Protein AF-A0A835HMS1-F1 (afdb_monomer_lite)

Foldseek 3Di:
DDKAWPDWDQDPVRPTGATWTWADFPQAPDIDIFQAAEAEDQLQDHPPADPVRQVVDDPPRSQHYEYELVSPPVDDDLVVLVVCPASCSVRVPSNHFYEYEYDPDDQVSRVSSCVSRVGSAYEDDLVDDDPPPPQDHYEYFQEDPPDPVSSVVSLVVSVVDSHDGDRDYGPCVCVSGYPYCVVVVVCVVVVHDDDDDPDPPPPPPPDDDDDDDDDDDDD

Radius of gyration: 20.86 Å; chains: 1; bounding box: 49×38×66 Å

Organism: NCBI:txid261450

Sequence (219 aa):
MKFTVKALSNSSNGNGRARVGLLQLGNCPTPIETPSLLLSTRKALPVFIAHDLLPSLPSPDSHLLQVSPLHFLESPTPNAISSIGGLHKMVGLHKHCFVAEYMEIRPAEYMEMISSLKPNLWASLADEVPAWVGGKLALGAIVGGSSVEERIRCAQEVARRHVSVNRSSSSFIIWHCFRNDWYIYHLTLGGFALVFPLNRDERHISNSQLSDTGVTVQR

Structure (mmCIF, N/CA/C/O backbone):
data_AF-A0A835HMS1-F1
#
_entry.id   AF-A0A835HMS1-F1
#
loop_
_atom_site.group_PDB
_atom_site.id
_atom_site.type_symbol
_atom_site.label_atom_id
_atom_site.label_alt_id
_atom_site.label_comp_id
_atom_site.label_asym_id
_atom_site.label_entity_id
_atom_site.label_seq_id
_atom_site.pdbx_PDB_ins_code
_atom_site.Cartn_x
_atom_site.Cartn_y
_atom_site.Cartn_z
_atom_site.occupancy
_atom_site.B_iso_or_equiv
_atom_site.auth_seq_id
_atom_site.auth_comp_id
_atom_site.auth_asym_id
_atom_site.auth_atom_id
_atom_site.pdbx_PDB_model_num
ATOM 1 N N . MET A 1 1 ? 10.225 -3.638 11.814 1.00 74.25 1 MET A N 1
ATOM 2 C CA . MET A 1 1 ? 10.506 -4.038 10.424 1.00 74.25 1 MET A CA 1
ATOM 3 C C . MET A 1 1 ? 11.970 -4.444 10.313 1.00 74.25 1 MET A C 1
ATOM 5 O O . MET A 1 1 ? 12.798 -3.790 10.937 1.00 74.25 1 MET A O 1
ATOM 9 N N . LYS A 1 2 ? 12.293 -5.514 9.579 1.00 81.12 2 LYS A N 1
ATOM 10 C CA . LYS A 1 2 ? 13.676 -5.933 9.287 1.00 81.12 2 LYS A CA 1
ATOM 11 C C . LYS A 1 2 ? 13.797 -6.223 7.794 1.00 81.12 2 LYS A C 1
ATOM 13 O O . LYS A 1 2 ? 13.035 -7.028 7.276 1.00 81.12 2 LYS A O 1
ATOM 18 N N . PHE A 1 3 ? 14.734 -5.565 7.120 1.00 82.88 3 PHE A N 1
ATOM 19 C CA . PHE A 1 3 ? 15.021 -5.800 5.706 1.00 82.88 3 PHE A CA 1
ATOM 20 C C . PHE A 1 3 ? 16.382 -6.480 5.561 1.00 82.88 3 PHE A C 1
ATOM 22 O O . PHE A 1 3 ? 17.362 -6.044 6.167 1.00 82.88 3 PHE A O 1
ATOM 29 N N . THR A 1 4 ? 16.446 -7.552 4.777 1.00 84.69 4 THR A N 1
ATOM 30 C CA . THR A 1 4 ? 17.672 -8.310 4.511 1.00 84.69 4 THR A CA 1
ATOM 31 C C . THR A 1 4 ? 17.903 -8.381 3.010 1.00 84.69 4 THR A C 1
ATOM 33 O O . THR A 1 4 ? 17.074 -8.913 2.278 1.00 84.69 4 THR A O 1
ATOM 36 N N . VAL A 1 5 ? 19.034 -7.849 2.550 1.00 85.19 5 VAL A N 1
ATOM 37 C CA . VAL A 1 5 ? 19.440 -7.924 1.142 1.00 85.19 5 VAL A CA 1
ATOM 38 C C . VAL A 1 5 ? 19.966 -9.332 0.861 1.00 85.19 5 VAL A C 1
ATOM 40 O O . VAL A 1 5 ? 20.863 -9.798 1.557 1.00 85.19 5 VAL A O 1
ATOM 43 N N . LYS A 1 6 ? 19.395 -9.998 -0.147 1.00 86.56 6 LYS A N 1
ATOM 44 C CA . LYS A 1 6 ? 19.821 -11.317 -0.639 1.00 86.56 6 LYS A CA 1
ATOM 45 C C . LYS A 1 6 ? 20.904 -11.185 -1.707 1.00 86.56 6 LYS A C 1
ATOM 47 O O . LYS A 1 6 ? 21.888 -11.911 -1.670 1.00 86.56 6 LYS A O 1
ATOM 52 N N . ALA A 1 7 ? 20.722 -10.262 -2.650 1.00 83.56 7 ALA A N 1
ATOM 53 C CA . ALA A 1 7 ? 21.688 -10.014 -3.712 1.00 83.56 7 ALA A CA 1
ATOM 54 C C . ALA A 1 7 ? 21.612 -8.572 -4.229 1.00 83.56 7 ALA A C 1
ATOM 56 O O . ALA A 1 7 ? 20.601 -7.875 -4.079 1.00 83.56 7 ALA A O 1
ATOM 57 N N . LEU A 1 8 ? 22.706 -8.147 -4.855 1.00 82.25 8 LEU A N 1
ATOM 58 C CA . LEU A 1 8 ? 22.869 -6.866 -5.530 1.00 82.25 8 LEU A CA 1
ATOM 59 C C . LEU A 1 8 ? 23.304 -7.149 -6.970 1.00 82.25 8 LEU A C 1
ATOM 61 O O . LEU A 1 8 ? 24.177 -7.984 -7.197 1.00 82.25 8 LEU A O 1
ATOM 65 N N . SER A 1 9 ? 22.707 -6.465 -7.943 1.00 79.38 9 SER A N 1
ATOM 66 C CA . SER A 1 9 ? 23.175 -6.553 -9.325 1.00 79.38 9 SER A CA 1
ATOM 67 C C . SER A 1 9 ? 24.569 -5.941 -9.441 1.00 79.38 9 SER A C 1
ATOM 69 O O . SER A 1 9 ? 24.740 -4.782 -9.059 1.00 79.38 9 SER A O 1
ATOM 71 N N . ASN A 1 10 ? 25.502 -6.650 -10.069 1.00 71.12 10 ASN A N 1
ATOM 72 C CA . ASN A 1 10 ? 26.753 -6.077 -10.550 1.00 71.12 10 ASN A CA 1
ATOM 73 C C . ASN A 1 10 ? 26.621 -5.881 -12.066 1.00 71.12 10 ASN A C 1
ATOM 75 O O . ASN A 1 10 ? 26.372 -6.833 -12.799 1.00 71.12 10 ASN A O 1
ATOM 79 N N . SER A 1 11 ? 26.724 -4.640 -12.540 1.00 65.75 11 SER A N 1
ATOM 80 C CA . SER A 1 11 ? 26.842 -4.359 -13.978 1.00 65.75 11 SER A CA 1
ATOM 81 C C . SER A 1 11 ? 28.294 -4.589 -14.407 1.00 65.75 11 SER A C 1
ATOM 83 O O . SER A 1 11 ? 29.195 -4.366 -13.598 1.00 65.75 11 SER A O 1
ATOM 85 N N . SER A 1 12 ? 28.538 -4.967 -15.668 1.00 62.69 12 SER A N 1
ATOM 86 C CA . SER A 1 12 ? 29.887 -5.089 -16.255 1.00 62.69 12 SER A CA 1
ATOM 87 C C . SER A 1 12 ? 30.742 -3.826 -16.084 1.00 62.69 12 SER A C 1
ATOM 89 O O . SER A 1 12 ? 31.964 -3.912 -16.069 1.00 62.69 12 SER A O 1
ATOM 91 N N . ASN A 1 13 ? 30.101 -2.667 -15.887 1.00 63.56 13 ASN A N 1
ATOM 92 C CA . ASN A 1 13 ? 30.751 -1.377 -15.643 1.00 63.56 13 ASN A CA 1
ATOM 93 C C . ASN A 1 13 ? 30.707 -0.952 -14.157 1.00 63.56 13 ASN A C 1
ATOM 95 O O . ASN A 1 13 ? 30.845 0.228 -13.850 1.00 63.56 13 ASN A O 1
ATOM 99 N N . GLY A 1 14 ? 30.416 -1.865 -13.224 1.00 58.81 14 GLY A N 1
ATOM 100 C CA . GLY A 1 14 ? 30.339 -1.591 -11.779 1.00 58.81 14 GLY A CA 1
ATOM 101 C C . GLY A 1 14 ? 29.099 -0.812 -11.306 1.00 58.81 14 GLY A C 1
ATOM 102 O O . GLY A 1 14 ? 28.908 -0.633 -10.109 1.00 58.81 14 GLY A O 1
ATOM 103 N N . ASN A 1 15 ? 28.209 -0.391 -12.211 1.00 63.22 15 ASN A N 1
ATOM 104 C CA . ASN A 1 15 ? 27.076 0.503 -11.913 1.00 63.22 15 ASN A CA 1
ATOM 105 C C . ASN A 1 15 ? 25.732 -0.196 -11.619 1.00 63.22 15 ASN A C 1
ATOM 107 O O . ASN A 1 15 ? 24.668 0.419 -11.726 1.00 63.22 15 ASN A O 1
ATOM 111 N N . GLY A 1 16 ? 25.740 -1.475 -11.248 1.00 67.88 16 GLY A N 1
ATOM 112 C CA . GLY A 1 16 ? 24.506 -2.174 -10.887 1.00 67.88 16 GLY A CA 1
ATOM 113 C C . GLY A 1 16 ? 23.961 -1.678 -9.540 1.00 67.88 16 GLY A C 1
ATOM 114 O O . GLY A 1 16 ? 24.699 -1.570 -8.566 1.00 67.88 16 GLY A O 1
ATOM 115 N N . ARG A 1 17 ? 22.667 -1.335 -9.479 1.00 77.50 17 ARG A N 1
ATOM 116 C CA . ARG A 1 17 ? 22.009 -0.791 -8.268 1.00 77.50 17 ARG A CA 1
ATOM 117 C C . ARG A 1 17 ? 20.744 -1.548 -7.853 1.00 77.50 17 ARG A C 1
ATOM 119 O O . ARG A 1 17 ? 20.116 -1.182 -6.857 1.00 77.50 17 ARG A O 1
ATOM 126 N N . ALA A 1 18 ? 20.347 -2.578 -8.602 1.00 80.25 18 ALA A N 1
ATOM 127 C CA . ALA A 1 18 ? 19.175 -3.378 -8.273 1.00 80.25 18 ALA A CA 1
ATOM 128 C C . ALA A 1 18 ? 19.466 -4.240 -7.042 1.00 80.25 18 ALA A C 1
ATOM 130 O O . ALA A 1 18 ? 20.520 -4.866 -6.943 1.00 80.25 18 ALA A O 1
ATOM 131 N N . ARG A 1 19 ? 18.525 -4.250 -6.097 1.00 82.12 19 ARG A N 1
ATOM 132 C CA . ARG A 1 19 ? 18.610 -4.992 -4.839 1.00 82.12 19 ARG A CA 1
ATOM 133 C C . ARG A 1 19 ? 17.440 -5.956 -4.779 1.00 82.12 19 ARG A C 1
ATOM 135 O O . ARG A 1 19 ? 16.308 -5.537 -5.007 1.00 82.12 19 ARG A O 1
ATOM 142 N N . VAL A 1 20 ? 17.722 -7.204 -4.433 1.00 85.50 20 VAL A N 1
ATOM 143 C CA . VAL A 1 20 ? 16.700 -8.192 -4.079 1.00 85.50 20 VAL A CA 1
ATOM 144 C C . VAL A 1 20 ? 16.876 -8.590 -2.627 1.00 85.50 20 VAL A C 1
ATOM 146 O O . VAL A 1 20 ? 17.986 -8.560 -2.089 1.00 85.50 20 VAL A O 1
ATOM 149 N N . GLY A 1 21 ? 15.785 -8.928 -1.957 1.00 86.44 21 GLY A N 1
ATOM 150 C CA . GLY A 1 21 ? 15.804 -9.065 -0.510 1.00 86.44 21 GLY A CA 1
ATOM 151 C C . GLY A 1 21 ? 14.505 -9.580 0.074 1.00 86.44 21 GLY A C 1
ATOM 152 O O . GLY A 1 21 ? 13.568 -9.912 -0.646 1.00 86.44 21 GLY A O 1
ATOM 153 N N . LEU A 1 22 ? 14.495 -9.663 1.400 1.00 87.44 22 LEU A N 1
ATOM 154 C CA . LEU A 1 22 ? 13.352 -10.061 2.205 1.00 87.44 22 LEU A CA 1
ATOM 155 C C . LEU A 1 22 ? 13.013 -8.968 3.202 1.00 87.44 22 LEU A C 1
ATOM 157 O O . LEU A 1 22 ? 13.876 -8.492 3.944 1.00 87.44 22 LEU A O 1
ATOM 161 N N . LEU A 1 23 ? 11.734 -8.629 3.260 1.00 83.88 23 LEU A N 1
ATOM 162 C CA . LEU A 1 23 ? 11.170 -7.726 4.234 1.00 83.88 23 LEU A CA 1
ATOM 163 C C . LEU A 1 23 ? 10.334 -8.496 5.259 1.00 83.88 23 LEU A C 1
ATOM 165 O O . LEU A 1 23 ? 9.310 -9.089 4.936 1.00 83.88 23 LEU A O 1
ATOM 169 N N . GLN A 1 24 ? 10.752 -8.448 6.520 1.00 83.88 24 GLN A N 1
ATOM 170 C CA . GLN A 1 24 ? 10.032 -9.016 7.655 1.00 83.88 24 GLN A CA 1
ATOM 171 C C . GLN A 1 24 ? 9.281 -7.914 8.414 1.00 83.88 24 GLN A C 1
ATOM 173 O O . GLN A 1 24 ? 9.876 -6.959 8.938 1.00 83.88 24 GLN A O 1
ATOM 178 N N . LEU A 1 25 ? 7.962 -8.069 8.505 1.00 79.38 25 LEU A N 1
ATOM 179 C CA . LEU A 1 25 ? 7.061 -7.206 9.265 1.00 79.38 25 LEU A CA 1
ATOM 180 C C . LEU A 1 25 ? 6.479 -8.023 10.417 1.00 79.38 25 LEU A C 1
ATOM 182 O O . LEU A 1 25 ? 5.986 -9.119 10.193 1.00 79.38 25 LEU A O 1
ATOM 186 N N . GLY A 1 26 ? 6.520 -7.493 11.643 1.00 67.62 26 GLY A N 1
ATOM 187 C CA . GLY A 1 26 ? 6.087 -8.238 12.836 1.00 67.62 26 GLY A CA 1
ATOM 188 C C . GLY A 1 26 ? 4.610 -8.647 12.830 1.00 67.62 26 GLY A C 1
ATOM 189 O O . GLY A 1 26 ? 4.239 -9.577 13.531 1.00 67.62 26 GLY A O 1
ATOM 190 N N . ASN A 1 27 ? 3.792 -7.984 12.007 1.00 73.75 27 ASN A N 1
ATOM 191 C CA . ASN A 1 27 ? 2.352 -8.215 11.904 1.00 73.75 27 ASN A CA 1
ATOM 192 C C . ASN A 1 27 ? 1.967 -8.919 10.588 1.00 73.75 27 ASN A C 1
ATOM 194 O O . ASN A 1 27 ? 0.789 -8.954 10.255 1.00 73.75 27 ASN A O 1
ATOM 198 N N . CYS A 1 28 ? 2.936 -9.409 9.807 1.00 75.38 28 CYS A N 1
ATOM 199 C CA . CYS A 1 28 ? 2.685 -10.188 8.594 1.00 75.38 28 CYS A CA 1
ATOM 200 C C . CYS A 1 28 ? 3.116 -11.643 8.817 1.00 75.38 28 CYS A C 1
ATOM 202 O O . CYS A 1 28 ? 4.203 -11.869 9.350 1.00 75.38 28 CYS A O 1
ATOM 204 N N . PRO A 1 29 ? 2.307 -12.634 8.401 1.00 72.94 29 PRO A N 1
ATOM 205 C CA . PRO A 1 29 ? 2.605 -14.044 8.649 1.00 72.94 29 PRO A CA 1
ATOM 206 C C . PRO A 1 29 ? 3.780 -14.564 7.813 1.00 72.94 29 PRO A C 1
ATOM 208 O O . PRO A 1 29 ? 4.456 -15.503 8.227 1.00 72.94 29 PRO A O 1
ATOM 211 N N . THR A 1 30 ? 4.044 -13.958 6.654 1.00 82.12 30 THR A N 1
ATOM 212 C CA . THR A 1 30 ? 5.116 -14.361 5.738 1.00 82.12 30 THR A CA 1
ATOM 213 C C . THR A 1 30 ? 6.059 -13.194 5.439 1.00 82.12 30 THR A C 1
ATOM 215 O O . THR A 1 30 ? 5.591 -12.064 5.270 1.00 82.12 30 THR A O 1
ATOM 218 N N . PRO A 1 31 ? 7.381 -13.434 5.339 1.00 85.56 31 PRO A N 1
ATOM 219 C CA . PRO A 1 31 ? 8.311 -12.457 4.784 1.00 85.56 31 PRO A CA 1
ATOM 220 C C . PRO A 1 31 ? 7.927 -12.089 3.348 1.00 85.56 31 PRO A C 1
ATOM 222 O O . PRO A 1 31 ? 7.471 -12.942 2.591 1.00 85.56 31 PRO A O 1
ATOM 225 N N . ILE A 1 32 ? 8.147 -10.834 2.974 1.00 85.94 32 ILE A N 1
ATOM 226 C CA . ILE A 1 32 ? 7.848 -10.323 1.636 1.00 85.94 32 ILE A CA 1
ATOM 227 C C . ILE A 1 32 ? 9.135 -10.291 0.812 1.00 85.94 32 ILE A C 1
ATOM 229 O O . ILE A 1 32 ? 10.134 -9.723 1.259 1.00 85.94 32 ILE A O 1
ATOM 233 N N . GLU A 1 33 ? 9.120 -10.861 -0.389 1.00 87.62 33 GLU A N 1
ATOM 234 C CA . GLU A 1 33 ? 10.243 -10.754 -1.323 1.00 87.62 33 GLU A CA 1
ATOM 235 C C . GLU A 1 33 ? 10.247 -9.386 -2.020 1.00 87.62 33 GLU A C 1
ATOM 237 O O . GLU A 1 33 ? 9.198 -8.809 -2.295 1.00 87.62 33 GLU A O 1
ATOM 242 N N . THR A 1 34 ? 11.429 -8.827 -2.281 1.00 86.06 34 THR A N 1
ATOM 243 C CA . THR A 1 34 ? 11.575 -7.576 -3.042 1.00 86.06 34 THR A CA 1
ATOM 244 C C . THR A 1 34 ? 12.415 -7.813 -4.301 1.00 86.06 34 THR A C 1
ATOM 246 O O . THR A 1 34 ? 13.470 -8.447 -4.170 1.00 86.06 34 THR A O 1
ATOM 249 N N . PRO A 1 35 ? 12.044 -7.243 -5.465 1.00 84.25 35 PRO A N 1
ATOM 250 C CA . PRO A 1 35 ? 10.856 -6.411 -5.676 1.00 84.25 35 PRO A C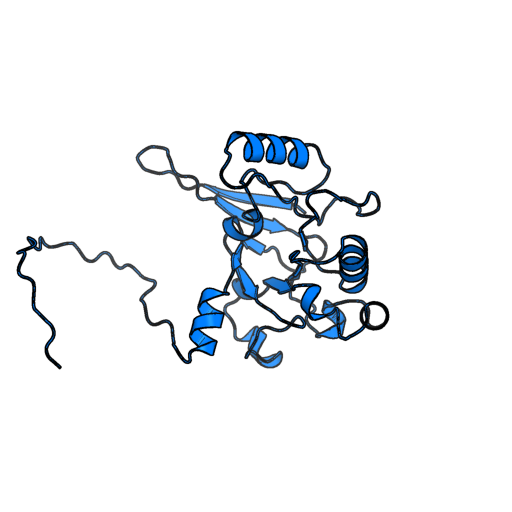A 1
ATOM 251 C C . PRO A 1 35 ? 9.563 -7.245 -5.659 1.00 84.25 35 PRO A C 1
ATOM 253 O O . PRO A 1 35 ? 9.547 -8.333 -6.216 1.00 84.25 35 PRO A O 1
ATOM 256 N N . SER A 1 36 ? 8.493 -6.729 -5.056 1.00 83.38 36 SER A N 1
ATOM 257 C CA . SER A 1 36 ? 7.150 -7.336 -5.094 1.00 83.38 36 SER A CA 1
ATOM 258 C C . SER A 1 36 ? 6.148 -6.418 -5.783 1.00 83.38 36 SER A C 1
ATOM 260 O O . SER A 1 36 ? 6.408 -5.234 -6.006 1.00 83.38 36 SER A O 1
ATOM 262 N N . LEU A 1 37 ? 5.000 -6.968 -6.164 1.00 85.38 37 LEU A N 1
ATOM 263 C CA . LEU A 1 37 ? 3.871 -6.189 -6.649 1.00 85.38 37 LEU A CA 1
ATOM 264 C C . LEU A 1 37 ? 3.029 -5.729 -5.452 1.00 85.38 37 LEU A C 1
ATOM 266 O O . LEU A 1 37 ? 2.830 -6.473 -4.497 1.00 85.38 37 LEU A O 1
ATOM 270 N N . LEU A 1 38 ? 2.548 -4.493 -5.499 1.00 86.19 38 LEU A N 1
ATOM 271 C CA . LEU A 1 38 ? 1.585 -3.949 -4.557 1.00 86.19 38 LEU A CA 1
ATOM 272 C C . LEU A 1 38 ? 0.269 -3.744 -5.305 1.00 86.19 38 LEU A C 1
ATOM 274 O O . LEU A 1 38 ? 0.191 -2.896 -6.196 1.00 86.19 38 LEU A O 1
ATOM 278 N N . LEU A 1 39 ? -0.736 -4.541 -4.947 1.00 88.50 39 LEU A N 1
ATOM 279 C CA . LEU A 1 39 ? -2.035 -4.537 -5.610 1.00 88.50 39 LEU A CA 1
ATOM 280 C C . LEU A 1 39 ? -2.883 -3.367 -5.116 1.00 88.50 39 LEU A C 1
ATOM 282 O O . LEU A 1 39 ? -3.125 -3.229 -3.914 1.00 88.50 39 LEU A O 1
ATOM 286 N N . SER A 1 40 ? -3.360 -2.539 -6.036 1.00 87.50 40 SER A N 1
ATOM 287 C CA . SER A 1 40 ? -4.216 -1.398 -5.743 1.00 87.50 40 SER A CA 1
ATOM 288 C C . SER A 1 40 ? -5.577 -1.877 -5.276 1.00 87.50 40 SER A C 1
ATOM 290 O O . SER A 1 40 ? -6.263 -2.649 -5.950 1.00 87.50 40 SER A O 1
ATOM 292 N N . THR A 1 41 ? -6.016 -1.366 -4.131 1.00 89.62 41 THR A N 1
ATOM 293 C CA . THR A 1 41 ? -7.361 -1.629 -3.625 1.00 89.62 41 THR A CA 1
ATOM 294 C C . THR A 1 41 ? -8.147 -0.341 -3.457 1.00 89.62 41 THR A C 1
ATOM 296 O O . THR A 1 41 ? -7.589 0.752 -3.327 1.00 89.62 41 THR A O 1
ATOM 299 N N . ARG A 1 42 ? -9.476 -0.473 -3.414 1.00 85.38 42 ARG A N 1
ATOM 300 C CA . ARG A 1 42 ? -10.336 0.604 -2.917 1.00 85.38 42 ARG A CA 1
ATOM 301 C C . ARG A 1 42 ? -10.618 0.424 -1.436 1.00 85.38 42 ARG A C 1
ATOM 303 O O . ARG A 1 42 ? -9.843 0.863 -0.591 1.00 85.38 42 ARG A O 1
ATOM 310 N N . LYS A 1 43 ? -11.696 -0.288 -1.116 1.00 89.06 43 LYS A N 1
ATOM 311 C CA . LYS A 1 43 ? -12.079 -0.622 0.258 1.00 89.06 43 LYS A CA 1
ATOM 312 C C . LYS A 1 43 ? -11.392 -1.912 0.718 1.00 89.06 43 LYS A C 1
ATOM 314 O O . LYS A 1 43 ? -12.057 -2.855 1.125 1.00 89.06 43 LYS A O 1
ATOM 319 N N . ALA A 1 44 ? -10.060 -1.943 0.609 1.00 89.25 44 ALA A N 1
ATOM 320 C CA . ALA A 1 44 ? -9.189 -3.058 1.003 1.00 89.25 44 ALA A CA 1
ATOM 321 C C . ALA A 1 44 ? -9.348 -4.377 0.216 1.00 89.25 44 ALA A C 1
ATOM 323 O O . ALA A 1 44 ? -8.748 -5.385 0.582 1.00 89.25 44 ALA A O 1
ATOM 324 N N . LEU A 1 45 ? -10.087 -4.360 -0.896 1.00 90.25 45 LEU A N 1
ATOM 325 C CA . LEU A 1 45 ? -10.131 -5.440 -1.883 1.00 90.25 45 LEU A CA 1
ATOM 326 C C . LEU A 1 45 ? -9.693 -4.917 -3.261 1.00 90.25 45 LEU A C 1
ATOM 328 O O . LEU A 1 45 ? -10.064 -3.784 -3.612 1.00 90.25 45 LEU A O 1
ATOM 332 N N . PRO A 1 46 ? -8.908 -5.694 -4.033 1.00 88.50 46 PRO A N 1
ATOM 333 C CA . PRO A 1 46 ? -8.577 -5.339 -5.406 1.00 88.50 46 PRO A CA 1
ATOM 334 C C . PRO A 1 46 ? -9.834 -5.215 -6.263 1.00 88.50 46 PRO A C 1
ATOM 336 O O . PRO A 1 46 ? -10.817 -5.938 -6.086 1.00 88.50 46 PRO A O 1
ATOM 339 N N . VAL A 1 47 ? -9.820 -4.269 -7.195 1.00 82.06 47 VAL A N 1
ATOM 340 C CA . VAL A 1 47 ? -10.969 -4.060 -8.078 1.00 82.06 47 VAL A CA 1
ATOM 341 C C . VAL A 1 47 ? -11.081 -5.250 -9.034 1.00 82.06 47 VAL A C 1
ATOM 343 O O . VAL A 1 47 ? -10.082 -5.680 -9.598 1.00 82.06 47 VAL A O 1
ATOM 346 N N . PHE A 1 48 ? -12.298 -5.772 -9.213 1.00 83.81 48 PHE A N 1
ATOM 347 C CA . PHE A 1 48 ? -12.608 -6.920 -10.082 1.00 83.81 48 PHE A CA 1
ATOM 348 C C . PHE A 1 48 ? -12.029 -8.274 -9.645 1.00 83.81 48 PHE A C 1
ATOM 350 O O . PHE A 1 48 ? -12.120 -9.238 -10.400 1.00 83.81 48 PHE A O 1
ATOM 357 N N . ILE A 1 49 ? -11.499 -8.383 -8.423 1.00 86.31 49 ILE A N 1
ATOM 358 C CA . ILE A 1 49 ? -11.058 -9.660 -7.852 1.00 86.31 49 ILE A CA 1
ATOM 359 C C . ILE A 1 49 ? -11.837 -9.894 -6.563 1.00 86.31 49 ILE A C 1
ATOM 361 O O . ILE A 1 49 ? -11.663 -9.188 -5.569 1.00 86.31 49 ILE A O 1
ATOM 365 N N . ALA A 1 50 ? -12.734 -10.876 -6.599 1.00 86.06 50 ALA A N 1
ATOM 366 C CA . ALA A 1 50 ? -13.471 -11.297 -5.420 1.00 86.06 50 ALA A CA 1
ATOM 367 C C . ALA A 1 50 ? -12.537 -12.000 -4.416 1.00 86.06 50 ALA A C 1
ATOM 369 O O . ALA A 1 50 ? -11.462 -12.486 -4.769 1.00 86.06 50 ALA A O 1
ATOM 370 N N . HIS A 1 51 ? -12.935 -12.020 -3.142 1.00 85.44 51 HIS A N 1
ATOM 371 C CA . HIS A 1 51 ? -12.117 -12.547 -2.040 1.00 85.44 51 HIS A CA 1
ATOM 372 C C . HIS A 1 51 ? -11.674 -14.000 -2.266 1.00 85.44 51 HIS A C 1
ATOM 374 O O . HIS A 1 51 ? -10.519 -14.344 -2.025 1.00 85.44 51 HIS A O 1
ATOM 380 N N . ASP A 1 52 ? -12.573 -14.819 -2.799 1.00 87.19 52 ASP A N 1
ATOM 381 C CA . ASP A 1 52 ? -12.377 -16.226 -3.150 1.00 87.19 52 ASP A CA 1
ATOM 382 C C . ASP A 1 52 ? -11.421 -16.438 -4.331 1.00 87.19 52 ASP A C 1
ATOM 384 O O . ASP A 1 52 ? -10.816 -17.503 -4.449 1.00 87.19 52 ASP A O 1
ATOM 388 N N . LEU A 1 53 ? -11.231 -15.416 -5.169 1.00 87.75 53 LEU A N 1
ATOM 389 C CA . LEU A 1 53 ? -10.300 -15.440 -6.293 1.00 87.75 53 LEU A CA 1
ATOM 390 C C . LEU A 1 53 ? -8.898 -14.953 -5.914 1.00 87.75 53 LEU A C 1
ATOM 392 O O . LEU A 1 53 ? -7.954 -15.212 -6.657 1.00 87.75 53 LEU A O 1
ATOM 396 N N . LEU A 1 54 ? -8.708 -14.302 -4.763 1.00 85.75 54 LEU A N 1
ATOM 397 C CA . LEU A 1 54 ? -7.380 -13.834 -4.341 1.00 85.75 54 LEU A CA 1
ATOM 398 C C . LEU A 1 54 ? -6.340 -14.961 -4.215 1.00 85.75 54 LEU A C 1
ATOM 400 O O . LEU A 1 54 ? -5.222 -14.771 -4.691 1.00 85.75 54 LEU A O 1
ATOM 404 N N . PRO A 1 55 ? -6.671 -16.152 -3.672 1.00 84.25 55 PRO A N 1
ATOM 405 C CA . PRO A 1 55 ? -5.738 -17.277 -3.624 1.00 84.25 55 PRO A CA 1
ATOM 406 C C . PRO A 1 55 ? -5.324 -17.814 -5.002 1.00 84.25 55 PRO A C 1
ATOM 408 O O . PRO A 1 55 ? -4.347 -18.552 -5.081 1.00 84.25 55 PRO A O 1
ATOM 411 N N . SER A 1 56 ? -6.057 -17.479 -6.073 1.00 86.06 56 SER A N 1
ATOM 412 C CA . SER A 1 56 ? -5.703 -17.882 -7.442 1.00 86.06 56 SER A CA 1
ATOM 413 C C . SER A 1 56 ? -4.589 -17.026 -8.052 1.00 86.06 56 SER A C 1
ATOM 415 O O . SER A 1 56 ? -4.003 -17.405 -9.066 1.00 86.06 56 SER A O 1
ATOM 417 N N . LEU A 1 57 ? -4.282 -15.877 -7.440 1.00 85.12 57 LEU A N 1
ATOM 418 C CA . LEU A 1 57 ? -3.205 -15.009 -7.895 1.00 85.12 57 LEU A CA 1
ATOM 419 C C . LEU A 1 57 ? -1.832 -15.629 -7.593 1.00 85.12 57 LEU A C 1
ATOM 421 O O . LEU A 1 57 ? -1.687 -16.335 -6.592 1.00 85.12 57 LEU A O 1
ATOM 425 N N . PRO A 1 58 ? -0.796 -15.327 -8.398 1.00 81.38 58 PRO A N 1
ATOM 426 C CA . PRO A 1 58 ? 0.555 -15.828 -8.167 1.00 81.38 58 PRO A CA 1
ATOM 427 C C . PRO A 1 58 ? 1.041 -15.529 -6.741 1.00 81.38 58 PRO A C 1
ATOM 429 O O . PRO A 1 58 ? 1.133 -14.373 -6.330 1.00 81.38 58 PRO A O 1
ATOM 432 N N . SER A 1 59 ? 1.347 -16.582 -5.982 1.00 69.50 59 SER A N 1
ATOM 433 C CA . SER A 1 59 ? 1.914 -16.491 -4.632 1.00 69.50 59 SER A CA 1
ATOM 434 C C . SER A 1 59 ? 3.438 -16.651 -4.701 1.00 69.50 59 SER A C 1
ATOM 436 O O . SER A 1 59 ? 3.902 -17.544 -5.414 1.00 69.50 59 SER A O 1
ATOM 438 N N . PRO A 1 60 ? 4.228 -15.869 -3.934 1.00 65.31 60 PRO A N 1
ATOM 439 C CA . PRO A 1 60 ? 3.816 -14.972 -2.840 1.00 65.31 60 PRO A CA 1
ATOM 440 C C . PRO A 1 60 ? 3.552 -13.509 -3.251 1.00 65.31 60 PRO A C 1
ATOM 442 O O . PRO A 1 60 ? 3.264 -12.677 -2.388 1.00 65.31 60 PRO A O 1
ATOM 445 N N . ASP A 1 61 ? 3.660 -13.181 -4.538 1.00 69.19 61 ASP A N 1
ATOM 446 C CA . ASP A 1 61 ? 3.709 -11.796 -5.030 1.00 69.19 61 ASP A CA 1
ATOM 447 C C . ASP A 1 61 ? 2.395 -11.011 -4.872 1.00 69.19 61 ASP A C 1
ATOM 449 O O . ASP A 1 61 ? 2.402 -9.784 -4.938 1.00 69.19 61 ASP A O 1
ATOM 453 N N . SER A 1 62 ? 1.274 -11.693 -4.626 1.00 80.19 62 SER A N 1
ATOM 454 C CA . SER A 1 62 ? -0.068 -11.106 -4.501 1.00 80.19 62 SER A CA 1
ATOM 455 C C . SER A 1 62 ? -0.498 -10.755 -3.068 1.00 80.19 62 SER A C 1
ATOM 457 O O . SER A 1 62 ? -1.611 -10.276 -2.853 1.00 80.19 62 SER A O 1
ATOM 459 N N . HIS A 1 63 ? 0.355 -10.966 -2.059 1.00 86.12 63 HIS A N 1
ATOM 460 C CA . HIS A 1 63 ? -0.032 -10.788 -0.651 1.00 86.12 63 HIS A CA 1
ATOM 461 C C . HIS A 1 63 ? 0.008 -9.338 -0.147 1.00 86.12 63 HIS A C 1
ATOM 463 O O . HIS A 1 63 ? -0.405 -9.079 0.988 1.00 86.12 63 HIS A O 1
ATOM 469 N N . LEU A 1 64 ? 0.501 -8.395 -0.953 1.00 88.50 64 LEU A N 1
ATOM 470 C CA . LEU A 1 64 ? 0.562 -6.984 -0.593 1.00 88.50 64 LEU A CA 1
ATOM 471 C C . LEU A 1 64 ? -0.551 -6.175 -1.245 1.00 88.50 64 LEU A C 1
ATOM 473 O O . LEU A 1 64 ? -0.646 -6.096 -2.468 1.00 88.50 64 LEU A O 1
ATOM 477 N N . LEU A 1 65 ? -1.334 -5.500 -0.408 1.00 90.94 65 LEU A N 1
ATOM 478 C CA . LEU A 1 65 ? -2.485 -4.707 -0.816 1.00 90.94 65 LEU A CA 1
ATOM 479 C C . LEU A 1 65 ? -2.271 -3.237 -0.438 1.00 90.94 65 LEU A C 1
ATOM 481 O O . LEU A 1 65 ? -2.145 -2.904 0.742 1.00 90.94 65 LEU A O 1
ATOM 485 N N . GLN A 1 66 ? -2.243 -2.345 -1.426 1.00 90.50 66 GLN A N 1
ATOM 486 C CA . GLN A 1 66 ? -2.259 -0.901 -1.200 1.00 90.50 66 GLN A CA 1
ATOM 487 C C . GLN A 1 66 ? -3.656 -0.482 -0.774 1.00 90.50 66 GLN A C 1
ATOM 489 O O . GLN A 1 66 ? -4.635 -0.814 -1.440 1.00 90.50 66 GLN A O 1
ATOM 494 N N . VAL A 1 67 ? -3.754 0.320 0.278 1.00 91.19 67 VAL A N 1
ATOM 495 C CA . VAL A 1 67 ? -5.010 0.923 0.719 1.00 91.19 67 VAL A CA 1
ATOM 496 C C . VAL A 1 67 ? -4.829 2.428 0.811 1.00 91.19 67 VAL A C 1
ATOM 498 O O . VAL A 1 67 ? -3.861 2.905 1.392 1.00 91.19 67 VAL A O 1
ATOM 501 N N . SER A 1 68 ? -5.781 3.189 0.282 1.00 89.06 68 SER A N 1
ATOM 502 C CA . SER A 1 68 ? -5.858 4.624 0.556 1.00 89.06 68 SER A CA 1
ATOM 503 C C . SER A 1 68 ? -6.899 4.873 1.646 1.00 89.06 68 SER A C 1
ATOM 505 O O . SER A 1 68 ? -8.058 4.485 1.460 1.00 89.06 68 SER A O 1
ATOM 507 N N . PRO A 1 69 ? -6.543 5.530 2.767 1.00 89.69 69 PRO A N 1
ATOM 508 C CA . PRO A 1 69 ? -7.514 5.976 3.764 1.00 89.69 69 PRO A CA 1
ATOM 509 C C . PRO A 1 69 ? -8.616 6.870 3.184 1.00 89.69 69 PRO A C 1
ATOM 511 O O . PRO A 1 69 ? -9.721 6.887 3.718 1.00 89.69 69 PRO A O 1
ATOM 514 N N . LEU A 1 70 ? -8.352 7.536 2.052 1.00 88.88 70 LEU A N 1
ATOM 515 C CA . LEU A 1 70 ? -9.319 8.377 1.345 1.00 88.88 70 LEU A CA 1
ATOM 516 C C . LEU A 1 70 ? -10.592 7.598 0.989 1.00 88.88 70 LEU A C 1
ATOM 518 O O . LEU A 1 70 ? -11.698 8.112 1.117 1.00 88.88 70 LEU A O 1
ATOM 522 N N . HIS A 1 71 ? -10.450 6.323 0.610 1.00 90.00 71 HIS A N 1
ATOM 523 C CA . HIS A 1 71 ? -11.570 5.461 0.217 1.00 90.00 71 HIS A CA 1
ATOM 524 C C . HIS A 1 71 ? -12.539 5.121 1.363 1.00 90.00 71 HIS A C 1
ATOM 526 O O . HIS A 1 71 ? -13.562 4.475 1.123 1.00 90.00 71 HIS A O 1
ATOM 532 N N . PHE A 1 72 ? -12.214 5.520 2.593 1.00 91.75 72 PHE A N 1
ATOM 533 C CA . PHE A 1 72 ? -12.986 5.238 3.799 1.00 91.75 72 PHE A CA 1
ATOM 534 C C . PHE A 1 72 ? -13.547 6.494 4.471 1.00 91.75 72 PHE A C 1
ATOM 536 O O . PHE A 1 72 ? -14.304 6.353 5.425 1.00 91.75 72 PHE A O 1
ATOM 543 N N . LEU A 1 73 ? -13.228 7.700 3.980 1.00 87.12 73 LEU A N 1
ATOM 544 C CA . LEU A 1 73 ? -13.703 8.943 4.601 1.00 87.12 73 LEU A CA 1
ATOM 545 C C . LEU A 1 73 ? -15.231 9.050 4.619 1.00 87.12 73 LEU A C 1
ATOM 547 O O . LEU A 1 73 ? -15.805 9.512 5.598 1.00 87.12 73 LEU A O 1
ATOM 551 N N . GLU A 1 74 ? -15.893 8.607 3.549 1.00 88.06 74 GLU A N 1
ATOM 552 C CA . GLU A 1 74 ? -17.355 8.650 3.466 1.00 88.06 74 GLU A CA 1
ATOM 553 C C . GLU A 1 74 ? -18.010 7.533 4.290 1.00 88.06 74 GLU A C 1
ATOM 555 O O . GLU A 1 74 ? -19.011 7.757 4.967 1.00 88.06 74 GLU A O 1
ATOM 560 N N . SER A 1 75 ? -17.477 6.308 4.199 1.00 86.56 75 SER A N 1
ATOM 561 C CA . SER A 1 75 ? -17.988 5.116 4.887 1.00 86.56 75 SER A CA 1
ATOM 562 C C . SER A 1 75 ? -17.129 3.881 4.569 1.00 86.56 75 SER A C 1
ATOM 564 O O . SER A 1 75 ? -16.715 3.713 3.411 1.00 86.56 75 SER A O 1
ATOM 566 N N . PRO A 1 76 ? -16.962 2.924 5.501 1.00 90.88 76 PRO A N 1
ATOM 567 C CA . PRO A 1 76 ? -17.434 2.929 6.894 1.00 90.88 76 PRO A CA 1
ATOM 568 C C . PRO A 1 76 ? -16.665 3.902 7.799 1.00 90.88 76 PRO A C 1
ATOM 570 O O . PRO A 1 76 ? -15.511 4.216 7.533 1.00 90.88 76 PRO A O 1
ATOM 573 N N . THR A 1 77 ? -17.301 4.355 8.886 1.00 92.94 77 THR A N 1
ATOM 574 C CA . THR A 1 77 ? -16.697 5.321 9.820 1.00 92.94 77 THR A CA 1
ATOM 575 C C . THR A 1 77 ? -15.481 4.727 10.549 1.00 92.94 77 THR A C 1
ATOM 577 O O . THR A 1 77 ? -15.460 3.516 10.804 1.00 92.94 77 THR A O 1
ATOM 580 N N . PRO A 1 78 ? -14.496 5.548 10.970 1.00 92.31 78 PRO A N 1
ATOM 581 C CA . PRO A 1 78 ? -13.326 5.072 11.714 1.00 92.31 78 PRO A CA 1
ATOM 582 C C . PRO A 1 78 ? -13.706 4.224 12.940 1.00 92.31 78 PRO A C 1
ATOM 584 O O . PRO A 1 78 ? -13.187 3.125 13.137 1.00 92.31 78 PRO A O 1
ATOM 587 N N . ASN A 1 79 ? -14.707 4.671 13.707 1.00 94.69 79 ASN A N 1
ATOM 588 C CA . ASN A 1 79 ? -15.220 3.957 14.880 1.00 94.69 79 ASN A CA 1
ATOM 589 C C . ASN A 1 79 ? -15.798 2.576 14.540 1.00 94.69 79 ASN A C 1
ATOM 591 O O . ASN A 1 79 ? -15.570 1.623 15.285 1.00 94.69 79 ASN A O 1
ATOM 595 N N . ALA A 1 80 ? -16.506 2.443 13.413 1.00 95.75 80 ALA A N 1
ATOM 596 C CA . ALA A 1 80 ? -17.027 1.155 12.957 1.00 95.75 80 ALA A CA 1
ATOM 597 C C . ALA A 1 80 ? -15.896 0.205 12.526 1.00 95.75 80 ALA A C 1
ATOM 599 O O . ALA A 1 80 ? -15.901 -0.973 12.870 1.00 95.75 80 ALA A O 1
ATOM 600 N N . ILE A 1 81 ? -14.879 0.712 11.824 1.00 95.69 81 ILE A N 1
ATOM 601 C CA . ILE A 1 81 ? -13.704 -0.091 11.443 1.00 95.69 81 ILE A CA 1
ATOM 602 C C . ILE A 1 81 ? -12.940 -0.541 12.699 1.00 95.69 81 ILE A C 1
ATOM 604 O O . ILE A 1 81 ? -12.523 -1.699 12.811 1.00 95.69 81 ILE A O 1
ATOM 608 N N . SER A 1 82 ? -12.781 0.363 13.666 1.00 94.12 82 SER A N 1
ATOM 609 C CA . SER A 1 82 ? -12.093 0.094 14.926 1.00 94.12 82 SER A CA 1
ATOM 610 C C . SER A 1 82 ? -12.830 -0.948 15.775 1.00 94.12 82 SER A C 1
ATOM 612 O O . SER A 1 82 ? -12.179 -1.850 16.309 1.00 94.12 82 SER A O 1
ATOM 614 N N . SER A 1 83 ? -14.170 -0.897 15.834 1.00 96.56 83 SER A N 1
ATOM 615 C CA . SER A 1 83 ? -14.991 -1.873 16.568 1.00 96.56 83 SER A CA 1
ATOM 616 C C . SER A 1 83 ? -14.952 -3.273 15.945 1.00 96.56 83 SER A C 1
ATOM 618 O O . SER A 1 83 ? -14.890 -4.263 16.673 1.00 96.56 83 SER A O 1
ATOM 620 N N . ILE A 1 84 ? -14.877 -3.369 14.612 1.00 96.31 84 ILE A N 1
ATOM 621 C CA . ILE A 1 84 ? -14.614 -4.631 13.897 1.00 96.31 84 ILE A CA 1
ATOM 622 C C . ILE A 1 84 ? -13.191 -5.142 14.190 1.00 96.31 84 ILE A C 1
ATOM 624 O O . ILE A 1 84 ? -12.934 -6.348 14.229 1.00 96.31 84 ILE A O 1
ATOM 628 N N . GLY A 1 85 ? -12.255 -4.226 14.447 1.00 93.25 85 GLY A N 1
ATOM 629 C CA . GLY A 1 85 ? -10.875 -4.514 14.826 1.00 93.25 85 GLY A CA 1
ATOM 630 C C . GLY A 1 85 ? -9.855 -4.324 13.701 1.00 93.25 85 GLY A C 1
ATOM 631 O O . GLY A 1 85 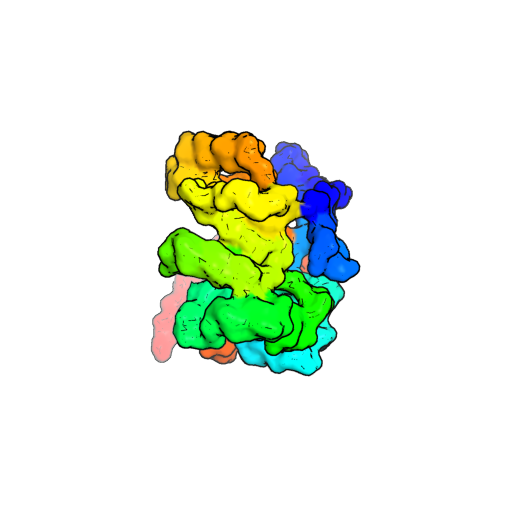? -8.783 -4.927 13.767 1.00 93.25 85 GLY A O 1
ATOM 632 N N . GLY A 1 86 ? -10.159 -3.478 12.714 1.00 93.31 86 GLY A N 1
ATOM 633 C CA . GLY A 1 86 ? -9.258 -3.092 11.623 1.00 93.31 86 GLY A CA 1
ATOM 634 C C . GLY A 1 86 ? -9.463 -3.867 10.319 1.00 93.31 86 GLY A C 1
ATOM 635 O O . GLY A 1 86 ? -10.297 -4.771 10.224 1.00 93.31 86 GLY A O 1
ATOM 636 N N . LEU A 1 87 ? -8.664 -3.520 9.305 1.00 93.06 87 LEU A N 1
ATOM 637 C CA . LEU A 1 87 ? -8.809 -3.990 7.922 1.00 93.06 87 LEU A CA 1
ATOM 638 C C . LEU A 1 87 ? -8.828 -5.513 7.795 1.00 93.06 87 LEU A C 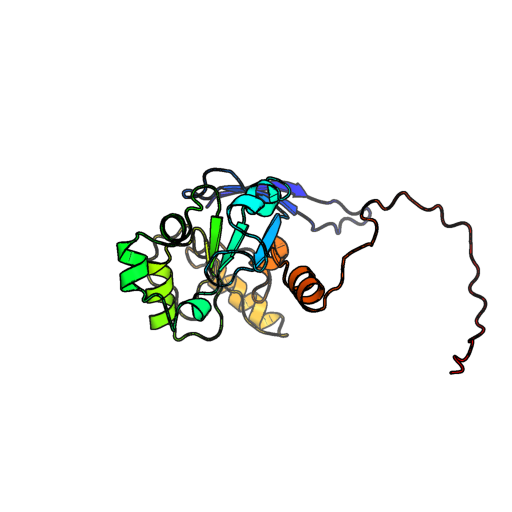1
ATOM 640 O O . LEU A 1 87 ? -9.742 -6.069 7.197 1.00 93.06 87 LEU A O 1
ATOM 644 N N . HIS A 1 88 ? -7.861 -6.194 8.410 1.00 92.44 88 HIS A N 1
ATOM 645 C CA . HIS A 1 88 ? -7.721 -7.649 8.320 1.00 92.44 88 HIS A CA 1
ATOM 646 C C . HIS A 1 88 ? -8.998 -8.396 8.720 1.00 92.44 88 HIS A C 1
ATOM 648 O O . HIS A 1 88 ? -9.357 -9.377 8.076 1.00 92.44 88 HIS A O 1
ATOM 654 N N . LYS A 1 89 ? -9.683 -7.930 9.776 1.00 93.50 89 LYS A N 1
ATOM 655 C CA . LYS A 1 89 ? -10.950 -8.511 10.236 1.00 93.50 89 LYS A CA 1
ATOM 656 C C . LYS A 1 89 ? -12.118 -8.078 9.360 1.00 93.50 89 LYS A C 1
ATOM 658 O O . LYS A 1 89 ? -12.949 -8.908 9.022 1.00 93.50 89 LYS A O 1
ATOM 663 N N . MET A 1 90 ? -12.149 -6.808 8.968 1.00 93.94 90 MET A N 1
ATOM 664 C CA . MET A 1 90 ? -13.229 -6.242 8.164 1.00 93.94 90 MET A CA 1
ATOM 665 C C . MET A 1 90 ? -13.381 -6.915 6.797 1.00 93.94 90 MET A C 1
ATOM 667 O O . MET A 1 90 ? -14.507 -7.156 6.379 1.00 93.94 90 MET A O 1
ATOM 671 N N . VAL A 1 91 ? -12.277 -7.245 6.119 1.00 92.12 91 VAL A N 1
ATOM 672 C CA . VAL A 1 91 ? -12.324 -7.925 4.809 1.00 92.12 91 VAL A CA 1
ATOM 673 C C . VAL A 1 91 ? -11.992 -9.419 4.874 1.00 92.12 91 VAL A C 1
ATOM 675 O O . VAL A 1 91 ? -11.895 -10.070 3.839 1.00 92.12 91 VAL A O 1
ATOM 678 N N . GLY A 1 92 ? -11.788 -9.983 6.070 1.00 91.44 92 GLY A N 1
ATOM 679 C CA . GLY A 1 92 ? -11.468 -11.407 6.240 1.00 91.44 92 GLY A CA 1
ATOM 680 C C . GLY A 1 92 ? -10.152 -11.845 5.578 1.00 91.44 92 GLY A C 1
ATOM 681 O O . GLY A 1 92 ? -10.022 -12.996 5.160 1.00 91.44 92 GLY A O 1
ATOM 682 N N . LEU A 1 93 ? -9.171 -10.943 5.447 1.00 89.81 93 LEU A N 1
ATOM 683 C CA . LEU A 1 93 ? -7.871 -11.204 4.813 1.00 89.81 93 LEU A CA 1
ATOM 684 C C . LEU A 1 93 ? -6.740 -11.229 5.844 1.00 89.81 93 LEU A C 1
ATOM 686 O O . LEU A 1 93 ? -5.892 -10.346 5.905 1.00 89.81 93 LEU A O 1
ATOM 690 N N . HIS A 1 94 ? -6.699 -12.288 6.649 1.00 88.50 94 HIS A N 1
ATOM 691 C CA . HIS A 1 94 ? -5.705 -12.439 7.722 1.00 88.50 94 HIS A CA 1
ATOM 692 C C . HIS A 1 94 ? -4.290 -12.781 7.237 1.00 88.50 94 HIS A C 1
ATOM 694 O O . HIS A 1 94 ? -3.333 -12.632 7.991 1.00 88.50 94 HIS A O 1
ATOM 700 N N . LYS A 1 95 ? -4.159 -13.272 5.999 1.00 86.38 95 LYS A N 1
ATOM 701 C CA . LYS A 1 95 ? -2.872 -13.673 5.409 1.00 86.38 95 LYS A CA 1
ATOM 702 C C . LYS A 1 95 ? -2.225 -12.597 4.532 1.00 86.38 95 LYS A C 1
ATOM 704 O O . LYS A 1 95 ? -1.097 -12.790 4.096 1.00 86.38 95 LYS A O 1
ATOM 709 N N . HIS A 1 96 ? -2.929 -11.495 4.288 1.00 88.56 96 HIS A N 1
ATOM 710 C CA . HIS A 1 96 ? -2.456 -10.403 3.442 1.00 88.56 96 HIS A CA 1
ATOM 711 C C . HIS A 1 96 ? -1.899 -9.269 4.297 1.00 88.56 96 HIS A C 1
ATOM 713 O O . HIS A 1 96 ? -2.259 -9.118 5.464 1.00 88.56 96 HIS A O 1
ATOM 719 N N . CYS A 1 97 ? -1.031 -8.468 3.694 1.00 90.00 97 CYS A N 1
ATOM 720 C CA . CYS A 1 97 ? -0.440 -7.294 4.307 1.00 90.00 97 CYS A CA 1
ATOM 721 C C . CYS A 1 97 ? -0.982 -6.039 3.625 1.00 90.00 97 CYS A C 1
ATOM 723 O O . CYS A 1 97 ? -0.830 -5.854 2.419 1.00 90.00 97 CYS A O 1
ATOM 725 N N . PHE A 1 98 ? -1.572 -5.153 4.415 1.00 91.56 98 PHE A N 1
ATOM 726 C CA . PHE A 1 98 ? -2.043 -3.852 3.977 1.00 91.56 98 PHE A CA 1
ATOM 727 C C . PHE A 1 98 ? -0.949 -2.795 4.125 1.00 91.56 98 PHE A C 1
ATOM 729 O O . PHE A 1 98 ? -0.356 -2.635 5.198 1.00 91.56 98 PHE A O 1
ATOM 736 N N . VAL A 1 99 ? -0.722 -2.047 3.050 1.00 89.75 99 VAL A N 1
ATOM 737 C CA . VAL A 1 99 ? 0.168 -0.886 2.999 1.00 89.75 99 VAL A CA 1
ATOM 738 C C . VAL A 1 99 ? -0.694 0.347 2.762 1.00 89.75 99 VAL A C 1
ATOM 740 O O . VAL A 1 99 ? -1.280 0.490 1.692 1.00 89.75 99 VAL A O 1
ATOM 743 N N . ALA A 1 100 ? -0.797 1.227 3.755 1.00 88.56 100 ALA A N 1
ATOM 744 C CA . ALA A 1 100 ? -1.550 2.462 3.606 1.00 88.56 100 ALA A CA 1
ATOM 745 C C . ALA A 1 100 ? -0.698 3.564 2.966 1.00 88.56 100 ALA A C 1
ATOM 747 O O . ALA A 1 100 ? 0.407 3.864 3.423 1.00 88.56 100 ALA A O 1
ATOM 748 N N . GLU A 1 101 ? -1.226 4.182 1.919 1.00 80.00 101 GLU A N 1
ATOM 749 C CA . GLU A 1 101 ? -0.610 5.337 1.274 1.00 80.00 101 GLU A CA 1
ATOM 750 C C . GLU A 1 101 ? -1.358 6.618 1.641 1.00 80.00 101 GLU A C 1
ATOM 752 O O . GLU A 1 101 ? -2.569 6.616 1.858 1.00 80.00 101 GLU A O 1
ATOM 757 N N . TYR A 1 102 ? -0.617 7.719 1.723 1.00 71.75 102 TYR A N 1
ATOM 758 C CA . TYR A 1 102 ? -1.177 9.040 1.947 1.00 71.75 102 TYR A CA 1
ATOM 759 C C . TYR A 1 102 ? -1.563 9.705 0.624 1.00 71.75 102 TYR A C 1
ATOM 761 O O . TYR A 1 102 ? -0.763 9.742 -0.309 1.00 71.75 102 TYR A O 1
ATOM 769 N N . MET A 1 103 ? -2.753 10.304 0.576 1.00 65.62 103 MET A N 1
ATOM 770 C CA . MET A 1 103 ? -3.200 11.113 -0.553 1.00 65.62 103 MET A CA 1
ATOM 771 C C . MET A 1 103 ? -4.185 12.172 -0.052 1.00 65.62 103 MET A C 1
ATOM 773 O O . MET A 1 103 ? -5.231 11.789 0.442 1.00 65.62 103 MET A O 1
ATOM 777 N N . GLU A 1 104 ? -3.831 13.461 -0.145 1.00 69.50 104 GLU A N 1
ATOM 778 C CA . GLU A 1 104 ? -4.705 14.642 0.057 1.00 69.50 104 GLU A CA 1
ATOM 779 C C . GLU A 1 104 ? -5.758 14.541 1.189 1.00 69.50 104 GLU A C 1
ATOM 781 O O . GLU A 1 104 ? -6.941 14.803 0.986 1.00 69.50 104 GLU A O 1
ATOM 786 N N . ILE A 1 105 ? -5.336 14.180 2.407 1.00 79.50 105 ILE A N 1
ATOM 787 C CA . ILE A 1 105 ? -6.200 14.117 3.604 1.00 79.50 105 ILE A CA 1
ATOM 788 C C . ILE A 1 105 ? -5.617 15.022 4.686 1.00 79.50 105 ILE A C 1
ATOM 790 O O . ILE A 1 105 ? -4.399 15.139 4.814 1.00 79.50 105 ILE A O 1
ATOM 794 N N . ARG A 1 106 ? -6.464 15.648 5.511 1.00 84.62 106 ARG A N 1
ATOM 795 C CA . ARG A 1 106 ? -5.970 16.439 6.647 1.00 84.62 106 ARG A CA 1
ATOM 796 C C . ARG A 1 106 ? -5.186 15.543 7.617 1.00 84.62 106 ARG A C 1
ATOM 798 O O . ARG A 1 106 ? -5.656 14.445 7.913 1.00 84.62 106 ARG A O 1
ATOM 805 N N . PRO A 1 107 ? -4.047 15.992 8.178 1.00 82.38 107 PRO A N 1
ATOM 806 C CA . PRO A 1 107 ? -3.214 15.154 9.041 1.00 82.38 107 PRO A CA 1
ATOM 807 C C . PRO A 1 107 ? -3.968 14.444 10.170 1.00 82.38 107 PRO A C 1
ATOM 809 O O . PRO A 1 107 ? -3.822 13.236 10.347 1.00 82.38 107 PRO A O 1
ATOM 812 N N . ALA A 1 108 ? -4.848 15.166 10.869 1.00 83.56 108 ALA A N 1
ATOM 813 C CA . ALA A 1 108 ? -5.663 14.611 11.947 1.00 83.56 108 ALA A CA 1
ATOM 814 C C . ALA A 1 108 ? -6.563 13.453 11.477 1.00 83.56 108 ALA A C 1
ATOM 816 O O . ALA A 1 108 ? -6.586 12.397 12.107 1.00 83.56 108 ALA A O 1
ATOM 817 N N . GLU A 1 109 ? -7.243 13.623 10.342 1.00 87.44 109 GLU A N 1
ATOM 818 C CA . GLU A 1 109 ? -8.126 12.602 9.762 1.00 87.44 109 GLU A CA 1
ATOM 819 C C . GLU A 1 109 ? -7.331 11.402 9.257 1.00 87.44 109 GLU A C 1
ATOM 821 O O . GLU A 1 109 ? -7.720 10.256 9.468 1.00 87.44 109 GLU A O 1
ATOM 826 N N . TYR A 1 110 ? -6.176 11.645 8.633 1.00 86.38 110 TYR A N 1
ATOM 827 C CA . TYR A 1 110 ? -5.287 10.573 8.206 1.00 86.38 110 TYR A CA 1
ATOM 828 C C . TYR A 1 110 ? -4.844 9.731 9.403 1.00 86.38 110 TYR A C 1
ATOM 830 O O . TYR A 1 110 ? -4.936 8.505 9.367 1.00 86.38 110 TYR A O 1
ATOM 838 N N . MET A 1 111 ? -4.416 10.373 10.490 1.00 86.19 111 MET A N 1
ATOM 839 C CA . MET A 1 111 ? -3.963 9.668 11.686 1.00 86.19 111 MET A CA 1
ATOM 840 C C . MET A 1 111 ? -5.096 8.900 12.380 1.00 86.19 111 MET A C 1
ATOM 842 O O . MET A 1 111 ? -4.885 7.755 12.793 1.00 86.19 111 MET A O 1
ATOM 846 N N . GLU A 1 112 ? -6.298 9.474 12.457 1.00 89.62 112 GLU A N 1
ATOM 847 C CA . GLU A 1 112 ? -7.496 8.781 12.946 1.00 89.62 112 GLU A CA 1
AT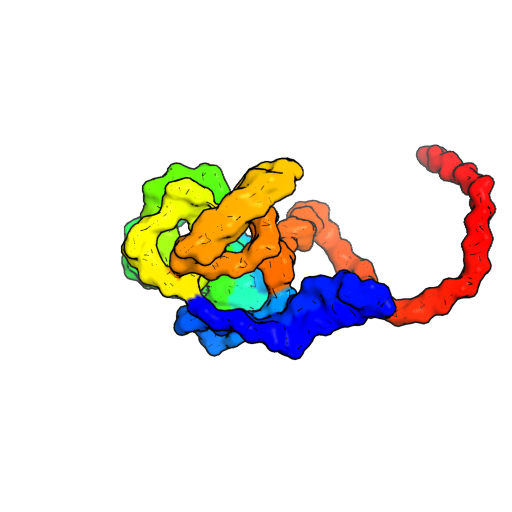OM 848 C C . GLU A 1 112 ? -7.803 7.537 12.098 1.00 89.62 112 GLU A C 1
ATOM 850 O O . GLU A 1 112 ? -7.986 6.435 12.633 1.00 89.62 112 GLU A O 1
ATOM 855 N N . MET A 1 113 ? -7.767 7.675 10.772 1.00 91.25 113 MET A N 1
ATOM 856 C CA . MET A 1 113 ? -7.985 6.564 9.855 1.00 91.25 113 MET A CA 1
ATOM 857 C C . MET A 1 113 ? -6.920 5.479 9.999 1.00 91.25 113 MET A C 1
ATOM 859 O O . MET A 1 113 ? -7.269 4.306 10.107 1.00 91.25 113 MET A O 1
ATOM 863 N N . ILE A 1 114 ? -5.632 5.826 10.055 1.00 89.81 114 ILE A N 1
ATOM 864 C CA . ILE A 1 114 ? -4.548 4.850 10.243 1.00 89.81 114 ILE A CA 1
ATOM 865 C C . ILE A 1 114 ? -4.727 4.083 11.559 1.00 89.81 114 ILE A C 1
ATOM 867 O O . ILE A 1 114 ? -4.570 2.857 11.579 1.00 89.81 114 ILE A O 1
ATOM 871 N N . SER A 1 115 ? -5.121 4.772 12.636 1.00 89.88 115 SER A N 1
ATOM 872 C CA . SER A 1 115 ? -5.386 4.144 13.936 1.00 89.88 115 SER A CA 1
ATOM 873 C C . SER A 1 115 ? -6.539 3.127 13.886 1.00 89.88 115 SER A C 1
ATOM 875 O O . SER A 1 115 ? -6.469 2.071 14.521 1.00 89.88 115 SER A O 1
ATOM 877 N N . SER A 1 116 ? -7.562 3.408 13.073 1.00 93.19 116 SER A N 1
ATOM 878 C CA . SER A 1 116 ? -8.754 2.570 12.922 1.00 93.19 116 SER A CA 1
ATOM 879 C C . SER A 1 116 ? -8.526 1.406 11.957 1.00 93.19 116 SER A C 1
ATOM 881 O O . SER A 1 116 ? -8.869 0.264 12.263 1.00 93.19 116 SER A O 1
ATOM 883 N N . LEU A 1 117 ? -7.890 1.672 10.811 1.00 92.75 117 LEU A N 1
ATOM 884 C CA . LEU A 1 117 ? -7.590 0.697 9.759 1.00 92.75 117 LEU A CA 1
ATOM 885 C C . LEU A 1 117 ? -6.567 -0.350 10.216 1.00 92.75 117 LEU A C 1
ATOM 887 O O . LEU A 1 117 ? -6.671 -1.512 9.819 1.00 92.75 117 LEU A O 1
ATOM 891 N N . LYS A 1 118 ? -5.600 0.040 11.059 1.00 91.50 118 LYS A N 1
ATOM 892 C CA . LYS A 1 118 ? -4.510 -0.825 11.550 1.00 91.50 118 LYS A CA 1
ATOM 893 C C . LYS A 1 118 ? -3.764 -1.553 10.409 1.00 91.50 118 LYS A C 1
ATOM 895 O O . LYS A 1 118 ? -3.684 -2.787 10.428 1.00 91.50 118 LYS A O 1
ATOM 900 N N . PRO A 1 119 ? -3.241 -0.828 9.398 1.00 90.81 119 PRO A N 1
ATOM 901 C CA . PRO A 1 119 ? -2.455 -1.436 8.326 1.00 90.81 119 PRO A CA 1
ATOM 902 C C . PRO A 1 119 ? -1.106 -1.959 8.850 1.00 90.81 119 PRO A C 1
ATOM 904 O O . PRO A 1 119 ? -0.629 -1.552 9.912 1.00 90.81 119 PRO A O 1
ATOM 907 N N . ASN A 1 120 ? -0.460 -2.854 8.100 1.00 89.44 120 ASN A N 1
ATOM 908 C CA . ASN A 1 120 ? 0.838 -3.430 8.475 1.00 89.44 120 ASN A CA 1
ATOM 909 C C . ASN A 1 120 ? 1.982 -2.445 8.213 1.00 89.44 120 ASN A C 1
ATOM 911 O O . ASN A 1 120 ? 2.974 -2.449 8.937 1.00 89.44 120 ASN A O 1
ATOM 915 N N . LEU A 1 121 ? 1.843 -1.613 7.184 1.00 87.12 121 LEU A N 1
ATOM 916 C CA . LEU A 1 121 ? 2.758 -0.533 6.824 1.00 87.12 121 LEU A CA 1
ATOM 917 C C . LEU A 1 121 ? 1.949 0.702 6.454 1.00 87.12 121 LEU A C 1
ATOM 919 O O . LEU A 1 121 ? 0.838 0.578 5.946 1.00 87.12 121 LEU A O 1
ATOM 923 N N . TRP A 1 122 ? 2.508 1.887 6.661 1.00 86.38 122 TRP A N 1
ATOM 924 C CA . TRP A 1 122 ? 1.882 3.120 6.193 1.00 86.38 122 TRP A CA 1
ATOM 925 C C . TRP A 1 122 ? 2.909 4.216 5.914 1.00 86.38 122 TRP A C 1
ATOM 927 O O . TRP A 1 122 ? 3.985 4.236 6.516 1.00 86.38 122 TRP A O 1
ATOM 937 N N . ALA A 1 123 ? 2.600 5.115 4.983 1.00 81.69 123 ALA A N 1
ATOM 938 C CA . ALA A 1 123 ? 3.445 6.264 4.669 1.00 81.69 123 ALA A CA 1
ATOM 939 C C . ALA A 1 123 ? 3.248 7.382 5.703 1.00 81.69 123 ALA A C 1
ATOM 941 O O . ALA A 1 123 ? 2.117 7.789 5.967 1.00 81.69 123 ALA A O 1
ATOM 942 N N . SER A 1 124 ? 4.325 7.896 6.294 1.00 76.44 124 SER A N 1
ATOM 943 C CA . SER A 1 124 ? 4.223 9.047 7.189 1.00 76.44 124 SER A CA 1
ATOM 944 C C . SER A 1 124 ? 3.874 10.313 6.410 1.00 76.44 124 SER A C 1
ATOM 946 O O . SER A 1 124 ? 4.262 10.467 5.250 1.00 76.44 124 SER A O 1
ATOM 948 N N . LEU A 1 125 ? 3.217 11.258 7.079 1.00 73.19 125 LEU A N 1
ATOM 949 C CA . LEU A 1 125 ? 3.076 12.613 6.557 1.00 73.19 125 LEU A CA 1
ATOM 950 C C . LEU A 1 125 ? 4.461 13.277 6.548 1.00 73.19 125 LEU A C 1
ATOM 952 O O . LEU A 1 125 ? 5.305 12.977 7.398 1.00 73.19 125 LEU A O 1
ATOM 956 N N . ALA A 1 126 ? 4.728 14.138 5.564 1.00 61.88 126 ALA A N 1
ATOM 957 C CA . ALA A 1 126 ? 6.034 14.791 5.432 1.00 61.88 126 ALA A CA 1
ATOM 958 C C . ALA A 1 126 ? 6.362 15.662 6.666 1.00 61.88 126 ALA A C 1
ATOM 960 O O . ALA A 1 126 ? 7.489 15.636 7.178 1.00 61.88 126 ALA A O 1
ATOM 961 N N . ASP A 1 127 ? 5.340 16.333 7.200 1.00 60.91 127 ASP A N 1
ATOM 962 C CA . ASP A 1 127 ? 5.476 17.334 8.261 1.00 60.91 127 ASP A CA 1
ATOM 963 C C . ASP A 1 127 ? 5.069 16.822 9.652 1.00 60.91 127 ASP A C 1
ATOM 965 O O . ASP A 1 127 ? 5.398 17.447 10.657 1.00 60.91 127 ASP A O 1
ATOM 969 N N . GLU A 1 128 ? 4.441 15.643 9.740 1.00 55.47 128 GLU A N 1
ATOM 970 C CA . GLU A 1 128 ? 3.962 15.071 11.001 1.00 55.47 128 GLU A CA 1
ATOM 971 C C . GLU A 1 128 ? 4.312 13.582 11.121 1.00 55.47 128 GLU A C 1
ATOM 973 O O . GLU A 1 128 ? 3.893 12.736 10.329 1.00 55.47 128 GLU A O 1
ATOM 978 N N . VAL A 1 129 ? 5.070 13.241 12.164 1.00 54.41 129 VAL A N 1
ATOM 979 C CA . VAL A 1 129 ? 5.222 11.860 12.633 1.00 54.41 129 VAL A CA 1
ATOM 980 C C . VAL A 1 129 ? 4.809 11.848 14.103 1.00 54.41 129 VAL A C 1
ATOM 982 O O . VAL A 1 129 ? 5.568 12.338 14.940 1.00 54.41 129 VAL A O 1
ATOM 985 N N . PRO A 1 130 ? 3.612 11.348 14.448 1.00 54.91 130 PRO A N 1
ATOM 986 C CA . PRO A 1 130 ? 3.153 11.388 15.828 1.00 54.91 130 PRO A CA 1
ATOM 987 C C . PRO A 1 130 ? 4.039 10.546 16.749 1.00 54.91 130 PRO A C 1
ATOM 989 O O . PRO A 1 130 ? 4.364 9.397 16.448 1.00 54.91 130 PRO A O 1
ATOM 992 N N . ALA A 1 131 ? 4.370 11.103 17.915 1.00 53.03 131 ALA A N 1
ATOM 993 C CA . ALA A 1 131 ? 5.266 10.495 18.902 1.00 53.03 131 ALA A CA 1
ATOM 994 C C . ALA A 1 131 ? 4.768 9.149 19.475 1.00 53.03 131 ALA A C 1
ATOM 996 O O . ALA A 1 131 ? 5.567 8.363 19.977 1.00 53.03 131 ALA A O 1
ATOM 997 N N . TRP A 1 132 ? 3.463 8.863 19.390 1.00 55.91 132 TRP A N 1
ATOM 998 C CA . TRP A 1 132 ? 2.851 7.614 19.867 1.00 55.91 132 TRP A CA 1
ATOM 999 C C . TRP A 1 132 ? 2.947 6.456 18.868 1.00 55.91 132 TRP A C 1
ATOM 1001 O O . TRP A 1 132 ? 2.637 5.313 19.212 1.00 55.91 132 TRP A O 1
ATOM 1011 N N . VAL A 1 133 ? 3.392 6.713 17.635 1.00 54.41 133 VAL A N 1
ATOM 1012 C CA . VAL A 1 133 ? 3.676 5.651 16.672 1.00 54.41 133 VAL A CA 1
ATOM 1013 C C . VAL A 1 133 ? 4.953 4.971 17.135 1.00 54.41 133 VAL A C 1
ATOM 1015 O O . VAL A 1 133 ? 6.054 5.385 16.781 1.00 54.41 133 VAL A O 1
ATOM 1018 N N . GLY A 1 134 ? 4.801 3.927 17.952 1.00 49.69 134 GLY A N 1
ATOM 1019 C CA . GLY A 1 134 ? 5.892 3.046 18.349 1.00 49.69 134 GLY A CA 1
ATOM 1020 C C . GLY A 1 134 ? 6.692 2.651 17.110 1.00 49.69 134 GLY A C 1
ATOM 1021 O O . GLY A 1 134 ? 6.217 1.884 16.268 1.00 49.69 134 GLY A O 1
ATOM 1022 N N . GLY A 1 135 ? 7.874 3.255 16.965 1.00 53.03 135 GLY A N 1
ATOM 1023 C CA . GLY A 1 135 ? 8.663 3.230 15.740 1.00 53.03 135 GLY A CA 1
ATOM 1024 C C . GLY A 1 135 ? 8.938 1.799 15.313 1.00 53.03 135 GLY A C 1
ATOM 1025 O O . GLY A 1 135 ? 9.640 1.080 16.019 1.00 53.03 135 GLY A O 1
ATOM 1026 N N . LYS A 1 136 ? 8.334 1.373 14.193 1.00 57.03 136 LYS A N 1
ATOM 1027 C CA . LYS A 1 136 ? 8.636 0.108 13.491 1.00 57.03 136 LYS A CA 1
ATOM 1028 C C . LYS A 1 136 ? 7.874 -0.110 12.176 1.00 57.03 136 LYS A C 1
ATOM 1030 O O . LYS A 1 136 ? 8.286 -1.029 11.467 1.00 57.03 136 LYS A O 1
ATOM 1035 N N . LEU A 1 137 ? 6.814 0.656 11.864 1.00 71.94 137 LEU A N 1
ATOM 1036 C CA . LEU A 1 137 ? 5.898 0.378 10.731 1.00 71.94 137 LEU A CA 1
ATOM 1037 C C . LEU A 1 137 ? 5.567 1.587 9.823 1.00 71.94 137 LEU A C 1
ATOM 1039 O O . LEU A 1 137 ? 4.844 1.421 8.844 1.00 71.94 137 LEU A O 1
ATOM 1043 N N . ALA A 1 138 ? 6.096 2.780 10.118 1.00 74.94 138 ALA A N 1
ATOM 1044 C CA . ALA A 1 138 ? 5.929 3.961 9.270 1.00 74.94 138 ALA A CA 1
ATOM 1045 C C . ALA A 1 138 ? 7.099 4.101 8.279 1.00 74.94 138 ALA A C 1
ATOM 1047 O O . ALA A 1 138 ? 8.272 4.010 8.669 1.00 74.94 138 ALA A O 1
ATOM 1048 N N . LEU A 1 139 ? 6.771 4.330 7.007 1.00 78.88 139 LEU A N 1
ATOM 1049 C CA . LEU A 1 139 ? 7.715 4.637 5.934 1.00 78.88 139 LEU A CA 1
ATOM 1050 C C . LEU A 1 139 ? 7.836 6.153 5.797 1.00 78.88 139 LEU A C 1
ATOM 1052 O O . LEU A 1 139 ? 6.840 6.832 5.566 1.00 78.88 139 LEU A O 1
ATOM 1056 N N . GLY A 1 140 ? 9.050 6.682 5.933 1.00 73.94 140 GLY A N 1
ATOM 1057 C CA . GLY A 1 140 ? 9.280 8.119 5.807 1.00 73.94 140 GLY A CA 1
ATOM 1058 C C . GLY A 1 140 ? 9.126 8.605 4.364 1.00 73.94 140 GLY A C 1
ATOM 1059 O O . GLY A 1 140 ? 9.760 8.059 3.459 1.00 73.94 140 GLY A O 1
ATOM 1060 N N . ALA A 1 141 ? 8.327 9.648 4.143 1.00 76.12 141 ALA A N 1
ATOM 1061 C CA . ALA A 1 141 ? 8.216 10.294 2.839 1.00 76.12 141 ALA A CA 1
ATOM 1062 C C . ALA A 1 141 ? 9.414 11.226 2.601 1.00 76.12 141 ALA A C 1
ATOM 1064 O O . ALA A 1 141 ? 9.618 12.187 3.338 1.00 76.12 141 ALA A O 1
ATOM 1065 N N . ILE A 1 142 ? 10.208 10.960 1.561 1.00 79.25 142 ILE A N 1
ATOM 1066 C CA . ILE A 1 142 ? 11.186 11.943 1.075 1.00 79.25 142 ILE A CA 1
ATOM 1067 C C . ILE A 1 142 ? 10.425 12.961 0.226 1.00 79.25 142 ILE A C 1
ATOM 1069 O O . ILE A 1 142 ? 9.596 12.547 -0.557 1.00 79.25 142 ILE A O 1
ATOM 1073 N N . VAL A 1 143 ? 10.677 14.260 0.318 1.00 80.00 143 VAL A N 1
ATOM 1074 C CA . VAL A 1 143 ? 10.070 15.298 -0.542 1.00 80.00 143 VAL A CA 1
ATOM 1075 C C . VAL A 1 143 ? 11.167 16.168 -1.170 1.00 80.00 143 VAL A C 1
ATOM 1077 O O . VAL A 1 143 ? 12.346 15.883 -0.972 1.00 80.00 143 VAL A O 1
ATOM 1080 N N . GLY A 1 144 ? 10.807 17.178 -1.969 1.00 77.88 144 GLY A N 1
ATOM 1081 C CA . GLY A 1 144 ? 11.769 18.098 -2.607 1.00 77.88 144 GLY A CA 1
ATOM 1082 C C . GLY A 1 144 ? 11.609 18.270 -4.123 1.00 77.88 144 GLY A C 1
ATOM 1083 O O . GLY A 1 144 ? 12.355 19.028 -4.736 1.00 77.88 144 GLY A O 1
ATOM 1084 N N . GLY A 1 145 ? 10.633 17.592 -4.738 1.00 80.50 145 GLY A N 1
ATOM 1085 C CA . GLY A 1 145 ? 10.277 17.798 -6.145 1.00 80.50 145 GLY A CA 1
ATOM 1086 C C . GLY A 1 145 ? 11.427 17.482 -7.106 1.00 80.50 145 GLY A C 1
ATOM 1087 O O . GLY A 1 145 ? 12.027 16.413 -7.036 1.00 80.50 145 GLY A O 1
ATOM 1088 N N . SER A 1 146 ? 11.737 18.396 -8.025 1.00 85.62 146 SER A N 1
ATOM 1089 C CA . SER A 1 146 ? 12.850 18.240 -8.971 1.00 85.62 146 SER A CA 1
ATOM 1090 C C . SER A 1 146 ? 14.214 18.652 -8.399 1.00 85.62 146 SER A C 1
ATOM 1092 O O . SER A 1 146 ? 15.236 18.234 -8.946 1.00 85.62 146 SER A O 1
ATOM 1094 N N . SER A 1 147 ? 14.264 19.400 -7.287 1.00 88.81 147 SER A N 1
ATOM 1095 C CA . SER A 1 147 ? 15.530 19.822 -6.671 1.00 88.81 147 SER A CA 1
ATOM 1096 C C . SER A 1 147 ? 16.255 18.626 -6.055 1.00 88.81 147 SER A C 1
ATOM 1098 O O . SER A 1 147 ? 15.685 17.810 -5.327 1.00 88.81 147 SER A O 1
ATOM 1100 N N . VAL A 1 148 ? 17.535 18.476 -6.380 1.00 87.00 148 VAL A N 1
ATOM 1101 C CA . VAL A 1 148 ? 18.370 17.400 -5.832 1.00 87.00 148 VAL A CA 1
ATOM 1102 C C . VAL A 1 148 ? 18.726 17.709 -4.381 1.00 87.00 148 VAL A C 1
ATOM 1104 O O . VAL A 1 148 ? 18.651 16.829 -3.526 1.00 87.00 148 VAL A O 1
ATOM 1107 N N . GLU A 1 149 ? 19.037 18.966 -4.100 1.00 89.06 149 GLU A N 1
ATOM 1108 C CA . GLU A 1 149 ? 19.443 19.490 -2.801 1.00 89.06 149 GLU A CA 1
ATOM 1109 C C . GLU A 1 149 ? 18.327 19.295 -1.775 1.00 89.06 149 GLU A C 1
ATOM 1111 O O . GLU A 1 149 ? 18.561 18.723 -0.710 1.00 89.06 149 GLU A O 1
ATOM 1116 N N . GLU A 1 150 ? 17.092 19.659 -2.131 1.00 84.00 150 GLU A N 1
ATOM 1117 C CA . GLU A 1 150 ? 15.936 19.481 -1.250 1.00 84.00 150 GLU A CA 1
ATOM 1118 C C . GLU A 1 150 ? 15.637 18.006 -0.974 1.00 84.00 150 GLU A C 1
ATOM 1120 O O . GLU A 1 150 ? 15.329 17.628 0.160 1.00 84.00 150 GLU A O 1
ATOM 1125 N N . ARG A 1 151 ? 15.813 17.133 -1.972 1.00 85.81 151 ARG A N 1
ATOM 1126 C CA . ARG A 1 151 ? 15.633 15.685 -1.789 1.00 85.81 151 ARG A CA 1
ATOM 1127 C C . ARG A 1 151 ? 16.712 15.074 -0.905 1.00 85.81 151 ARG A C 1
ATOM 1129 O O . ARG A 1 151 ? 16.408 14.184 -0.110 1.00 85.81 151 ARG A O 1
ATOM 1136 N N . ILE A 1 152 ? 17.953 15.553 -1.005 1.00 84.75 152 ILE A N 1
ATOM 1137 C CA . ILE A 1 152 ? 19.051 15.145 -0.121 1.00 84.75 152 ILE A CA 1
ATOM 1138 C C . ILE A 1 152 ? 18.776 15.623 1.306 1.00 84.75 152 ILE A C 1
ATOM 1140 O O . ILE A 1 152 ? 18.851 14.813 2.232 1.00 84.75 152 ILE A O 1
ATOM 1144 N N . ARG A 1 153 ? 18.410 16.898 1.481 1.00 85.81 153 ARG A N 1
ATOM 1145 C CA . ARG A 1 153 ? 18.067 17.487 2.781 1.00 85.81 153 ARG A CA 1
ATOM 1146 C C . ARG A 1 153 ? 16.946 16.701 3.457 1.00 85.81 153 ARG A C 1
ATOM 1148 O O . ARG A 1 153 ? 17.110 16.242 4.584 1.00 85.81 153 ARG A O 1
ATOM 1155 N N . CYS A 1 154 ? 15.845 16.462 2.745 1.00 83.06 154 CYS A N 1
ATOM 1156 C CA . CYS A 1 154 ? 14.727 15.685 3.266 1.00 83.06 154 CYS A CA 1
ATOM 1157 C C . CYS A 1 154 ? 15.135 14.243 3.612 1.00 83.06 154 CYS A C 1
ATOM 1159 O O . CYS A 1 154 ? 14.812 13.756 4.692 1.00 83.06 154 CYS A O 1
ATOM 1161 N N . ALA A 1 155 ? 15.909 13.568 2.754 1.00 80.81 155 ALA A N 1
ATOM 1162 C CA . ALA A 1 155 ? 16.386 12.214 3.035 1.00 80.81 155 ALA A CA 1
ATOM 1163 C C . ALA A 1 155 ? 17.264 12.127 4.289 1.00 80.81 155 ALA A C 1
ATOM 1165 O O . ALA A 1 155 ? 17.184 11.138 5.020 1.00 80.81 155 ALA A O 1
ATOM 1166 N N . GLN A 1 156 ? 18.087 13.143 4.551 1.00 82.88 156 GLN A N 1
ATOM 1167 C CA . GLN A 1 156 ? 18.891 13.221 5.770 1.00 82.88 156 GLN A CA 1
ATOM 1168 C C . GLN A 1 156 ? 18.020 13.442 7.011 1.00 82.88 156 GLN A C 1
ATOM 1170 O O . GLN A 1 156 ? 18.204 12.740 8.001 1.00 82.88 156 GLN A O 1
ATOM 1175 N N . GLU A 1 157 ? 17.050 14.356 6.947 1.00 81.25 157 GLU A N 1
ATOM 1176 C CA . GLU A 1 157 ? 16.123 14.622 8.054 1.00 81.25 157 GLU A CA 1
ATOM 1177 C C . GLU A 1 157 ? 15.256 13.413 8.390 1.00 81.25 157 GLU A C 1
ATOM 1179 O O . GLU A 1 157 ? 15.139 13.012 9.547 1.00 81.25 157 GLU A O 1
ATOM 1184 N N . VAL A 1 158 ? 14.695 12.771 7.371 1.00 77.88 158 VAL A N 1
ATOM 1185 C CA . VAL A 1 158 ? 13.873 11.577 7.543 1.00 77.88 158 VAL A CA 1
ATOM 1186 C C . VAL A 1 158 ? 14.713 10.443 8.139 1.00 77.88 158 VAL A C 1
ATOM 1188 O O . VAL A 1 158 ? 14.250 9.788 9.067 1.00 77.88 158 VAL A O 1
ATOM 1191 N N . ALA A 1 159 ? 15.969 10.262 7.706 1.00 75.69 159 ALA A N 1
ATOM 1192 C CA . ALA A 1 159 ? 16.883 9.249 8.254 1.00 75.69 159 ALA A CA 1
ATOM 1193 C C . ALA A 1 159 ? 17.271 9.470 9.727 1.00 75.69 159 ALA A C 1
ATOM 1195 O O . ALA A 1 159 ? 17.669 8.514 10.391 1.00 75.69 159 ALA A O 1
ATOM 1196 N N . ARG A 1 160 ? 17.169 10.702 10.243 1.00 74.25 160 ARG A N 1
ATOM 1197 C CA . ARG A 1 160 ? 17.369 11.003 11.672 1.00 74.25 160 ARG A CA 1
ATOM 1198 C C . ARG A 1 160 ? 16.164 10.607 12.527 1.00 74.25 160 ARG A C 1
ATOM 1200 O O . ARG A 1 160 ? 16.314 10.406 13.729 1.00 74.25 160 ARG A O 1
ATOM 1207 N N . ARG A 1 161 ? 14.975 10.490 11.931 1.00 70.06 161 ARG A N 1
ATOM 1208 C CA . ARG A 1 161 ? 13.741 10.084 12.618 1.00 70.06 161 ARG A CA 1
ATOM 1209 C C . ARG A 1 161 ? 13.708 8.552 12.764 1.00 70.06 161 ARG A C 1
ATOM 1211 O O . ARG A 1 161 ? 14.193 7.833 11.897 1.00 70.06 161 ARG A O 1
ATOM 1218 N N . HIS A 1 162 ? 13.073 8.025 13.817 1.00 62.09 162 HIS A N 1
ATOM 1219 C CA . HIS A 1 162 ? 12.870 6.575 14.037 1.00 62.09 162 HIS A CA 1
ATOM 1220 C C . HIS A 1 162 ? 11.826 5.937 13.086 1.00 62.09 162 HIS A C 1
ATOM 1222 O O . HIS A 1 162 ? 11.042 5.071 13.480 1.00 62.09 162 HIS A O 1
ATOM 1228 N N . VAL A 1 163 ? 11.794 6.369 11.827 1.00 63.25 163 VAL A N 1
ATOM 1229 C CA . VAL A 1 163 ? 10.993 5.779 10.748 1.00 63.25 163 VAL A CA 1
ATOM 1230 C C . VAL A 1 163 ? 11.882 4.875 9.895 1.00 63.25 163 VAL A C 1
ATOM 1232 O O . VAL A 1 163 ? 13.106 4.992 9.908 1.00 63.25 163 VAL A O 1
ATOM 1235 N N . SER A 1 164 ? 11.292 3.927 9.167 1.00 58.59 164 SER A N 1
ATOM 1236 C CA . SER A 1 164 ? 12.080 3.119 8.230 1.00 58.59 164 SER A CA 1
ATOM 1237 C C . SER A 1 164 ? 12.350 3.960 6.981 1.00 58.59 164 SER A C 1
ATOM 1239 O O . SER A 1 164 ? 11.411 4.375 6.302 1.00 58.59 164 SER A O 1
ATOM 1241 N N . VAL A 1 165 ? 13.625 4.247 6.699 1.00 47.94 165 VAL A N 1
ATOM 1242 C CA . VAL A 1 165 ? 14.051 5.156 5.619 1.00 47.94 165 VAL A CA 1
ATOM 1243 C C . VAL A 1 165 ? 14.952 4.426 4.644 1.00 47.94 165 VAL A C 1
ATOM 1245 O O . VAL A 1 165 ? 15.937 3.811 5.044 1.00 47.94 165 VAL A O 1
ATOM 1248 N N . ASN A 1 166 ? 14.659 4.541 3.351 1.00 40.59 166 ASN A N 1
ATOM 1249 C CA . ASN A 1 166 ? 15.591 4.174 2.290 1.00 40.59 166 ASN A CA 1
ATOM 1250 C C . ASN A 1 166 ? 15.763 5.389 1.372 1.00 40.59 166 ASN A C 1
ATOM 1252 O O . ASN A 1 166 ? 14.784 5.995 0.943 1.00 40.59 166 ASN A O 1
ATOM 1256 N N . ARG A 1 167 ? 17.017 5.792 1.140 1.00 36.81 167 ARG A N 1
ATOM 1257 C CA . ARG A 1 167 ? 17.388 7.041 0.460 1.00 36.81 167 ARG A CA 1
ATOM 1258 C C . ARG A 1 167 ? 16.968 7.013 -1.014 1.00 36.81 167 ARG A C 1
ATOM 1260 O O . ARG A 1 167 ? 17.719 6.506 -1.839 1.00 36.81 167 ARG A O 1
ATOM 1267 N N . SER A 1 168 ? 15.800 7.565 -1.335 1.00 32.25 168 SER A N 1
ATOM 1268 C CA . SER A 1 168 ? 15.459 8.087 -2.665 1.00 32.25 168 SER A CA 1
ATOM 1269 C C . SER A 1 168 ? 14.136 8.865 -2.593 1.00 32.25 168 SER A C 1
ATOM 1271 O O . SER A 1 168 ? 13.080 8.290 -2.356 1.00 32.25 168 SER A O 1
ATOM 1273 N N . SER A 1 169 ? 14.239 10.189 -2.710 1.00 30.06 169 SER A N 1
ATOM 1274 C CA . SER A 1 169 ? 13.317 11.108 -3.393 1.00 30.06 169 SER A CA 1
ATOM 1275 C C . SER A 1 169 ? 11.831 10.717 -3.559 1.00 30.06 169 SER A C 1
ATOM 1277 O O . SER A 1 169 ? 11.535 9.902 -4.410 1.00 30.06 169 SER A O 1
ATOM 1279 N N . SER A 1 170 ? 10.8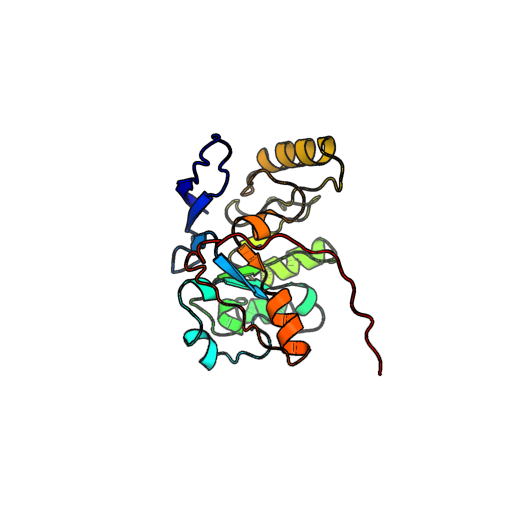97 11.390 -2.871 1.00 31.58 170 SER A N 1
ATOM 1280 C CA . SER A 1 170 ? 9.471 11.569 -3.255 1.00 31.58 170 SER A CA 1
ATOM 1281 C C . SER A 1 170 ? 8.651 10.317 -3.521 1.00 31.58 170 SER A C 1
ATOM 1283 O O . SER A 1 170 ? 8.528 9.892 -4.653 1.00 31.58 170 SER A O 1
ATOM 1285 N N . SER A 1 171 ? 8.035 9.736 -2.485 1.00 38.16 171 SER A N 1
ATOM 1286 C CA . SER A 1 171 ? 7.051 8.640 -2.637 1.00 38.16 171 SER A CA 1
ATOM 1287 C C . SER A 1 171 ? 7.589 7.362 -3.322 1.00 38.16 171 SER A C 1
ATOM 1289 O O . SER A 1 171 ? 6.859 6.395 -3.525 1.00 38.16 171 SER A O 1
ATOM 1291 N N . PHE A 1 172 ? 8.897 7.297 -3.605 1.00 39.41 172 PHE A N 1
ATOM 1292 C CA . PHE A 1 172 ? 9.528 6.217 -4.365 1.00 39.41 172 PHE A CA 1
ATOM 1293 C C . PHE A 1 172 ? 9.924 4.980 -3.534 1.00 39.41 172 PHE A C 1
ATOM 1295 O O . PHE A 1 172 ? 10.388 3.993 -4.103 1.00 39.41 172 PHE A O 1
ATOM 1302 N N . ILE A 1 173 ? 9.776 4.984 -2.200 1.00 45.16 173 ILE A N 1
ATOM 1303 C CA . ILE A 1 173 ? 10.146 3.821 -1.361 1.00 45.16 173 ILE A CA 1
ATOM 1304 C C . ILE A 1 173 ? 9.185 2.653 -1.590 1.00 45.16 173 ILE A C 1
ATOM 1306 O O . ILE A 1 173 ? 9.645 1.510 -1.635 1.00 45.16 173 ILE A O 1
ATOM 1310 N N . ILE A 1 174 ? 7.893 2.950 -1.808 1.00 47.66 174 ILE A N 1
ATOM 1311 C CA . ILE A 1 174 ? 6.959 1.974 -2.368 1.00 47.66 174 ILE A CA 1
ATOM 1312 C C . ILE A 1 174 ? 7.531 1.539 -3.716 1.00 47.66 174 ILE A C 1
ATOM 1314 O O . ILE A 1 174 ? 7.986 0.419 -3.804 1.00 47.66 174 ILE A O 1
ATOM 1318 N N . TRP A 1 175 ? 7.745 2.434 -4.677 1.00 46.50 175 TRP A N 1
ATOM 1319 C CA . TRP A 1 175 ? 8.231 2.078 -6.022 1.00 46.50 175 TRP A CA 1
ATOM 1320 C C . TRP A 1 175 ? 9.500 1.210 -6.132 1.00 46.50 175 TRP A C 1
ATOM 1322 O O . TRP A 1 175 ? 9.588 0.370 -7.028 1.00 46.50 175 TRP A O 1
ATOM 1332 N N . HIS A 1 176 ? 10.510 1.408 -5.280 1.00 50.50 176 HIS A N 1
ATOM 1333 C CA . HIS A 1 176 ? 11.771 0.662 -5.385 1.00 50.50 176 HIS A CA 1
ATOM 1334 C C . HIS A 1 176 ? 11.683 -0.772 -4.848 1.00 50.50 176 HIS A C 1
ATOM 1336 O O . HIS A 1 176 ? 12.419 -1.632 -5.332 1.00 50.50 176 HIS A O 1
ATOM 1342 N N . CYS A 1 177 ? 10.829 -1.023 -3.852 1.00 54.22 177 CYS A N 1
ATOM 1343 C CA . CYS A 1 177 ? 10.610 -2.365 -3.292 1.00 54.22 177 CYS A CA 1
ATOM 1344 C C . CYS A 1 177 ? 9.306 -3.002 -3.789 1.00 54.22 177 CYS A C 1
ATOM 1346 O O . CYS A 1 177 ? 9.205 -4.224 -3.814 1.00 54.22 177 CYS A O 1
ATOM 1348 N N . PHE A 1 178 ? 8.347 -2.175 -4.194 1.00 63.72 178 PHE A N 1
ATOM 1349 C CA . PHE A 1 178 ? 6.961 -2.490 -4.493 1.00 63.72 178 PHE A CA 1
ATOM 1350 C C . PHE A 1 178 ? 6.504 -1.761 -5.765 1.00 63.72 178 PHE A C 1
ATOM 1352 O O . PHE A 1 178 ? 6.390 -0.536 -5.799 1.00 63.72 178 PHE A O 1
ATOM 1359 N N . ARG A 1 179 ? 6.212 -2.492 -6.838 1.00 66.88 179 ARG A N 1
ATOM 1360 C CA . ARG A 1 179 ? 5.603 -1.883 -8.030 1.00 66.88 179 ARG A CA 1
ATOM 1361 C C . ARG A 1 179 ? 4.102 -1.759 -7.821 1.00 66.88 179 ARG A C 1
ATOM 1363 O O . ARG A 1 179 ? 3.470 -2.737 -7.449 1.00 66.88 179 ARG A O 1
ATOM 1370 N N . ASN A 1 180 ? 3.540 -0.584 -8.075 1.00 71.69 180 ASN A N 1
ATOM 1371 C CA . ASN A 1 180 ? 2.093 -0.400 -8.057 1.00 71.69 180 ASN A CA 1
ATOM 1372 C C . ASN A 1 180 ? 1.477 -0.964 -9.354 1.00 71.69 180 ASN A C 1
ATOM 1374 O O . ASN A 1 180 ? 2.002 -0.725 -10.445 1.00 71.69 180 ASN A O 1
ATOM 1378 N N . ASP A 1 181 ? 0.383 -1.715 -9.241 1.00 80.25 181 ASP A N 1
ATOM 1379 C CA . ASP A 1 181 ? -0.343 -2.321 -10.364 1.00 80.25 181 ASP A CA 1
ATOM 1380 C C . ASP A 1 181 ? -1.319 -1.366 -11.084 1.00 80.25 181 ASP A C 1
ATOM 1382 O O . ASP A 1 181 ? -2.044 -1.805 -11.976 1.00 80.25 181 ASP A O 1
ATOM 1386 N N . TRP A 1 182 ? -1.326 -0.067 -10.759 1.00 79.88 182 TRP A N 1
ATOM 1387 C CA . TRP A 1 182 ? -2.207 0.957 -11.342 1.00 79.88 182 TRP A CA 1
ATOM 1388 C C . TRP A 1 182 ? -2.311 0.850 -12.866 1.00 79.88 182 TRP A C 1
ATOM 1390 O O . TRP A 1 182 ? -3.390 1.015 -13.437 1.00 79.88 182 TRP A O 1
ATOM 1400 N N . TYR A 1 183 ? -1.195 0.561 -13.539 1.00 81.69 183 TYR A N 1
ATOM 1401 C CA . TYR A 1 183 ? -1.164 0.359 -14.986 1.00 81.69 183 TYR A CA 1
ATOM 1402 C C . TYR A 1 183 ? -2.032 -0.830 -15.436 1.00 81.69 183 TYR A C 1
ATOM 1404 O O . TYR A 1 183 ? -2.846 -0.682 -16.345 1.00 81.69 183 TYR A O 1
ATOM 1412 N N . ILE A 1 184 ? -1.915 -1.979 -14.763 1.00 82.75 184 ILE A N 1
ATOM 1413 C CA . ILE A 1 184 ? -2.732 -3.177 -15.016 1.00 82.75 184 ILE A CA 1
ATOM 1414 C C . ILE A 1 184 ? -4.208 -2.871 -14.730 1.00 82.75 184 ILE A C 1
ATOM 1416 O O . ILE A 1 184 ? -5.084 -3.228 -15.520 1.00 82.75 184 ILE A O 1
ATOM 1420 N N . TYR A 1 185 ? -4.485 -2.138 -13.650 1.00 81.31 185 TYR A N 1
ATOM 1421 C CA . TYR A 1 185 ? -5.834 -1.689 -13.307 1.00 81.31 185 TYR A CA 1
ATOM 1422 C C . TYR A 1 185 ? -6.457 -0.804 -14.403 1.00 81.31 185 TYR A C 1
ATOM 1424 O O . TYR A 1 185 ? -7.597 -1.041 -14.803 1.00 81.31 185 TYR A O 1
ATOM 1432 N N . HIS A 1 186 ? -5.718 0.165 -14.954 1.00 83.12 186 HIS A N 1
ATOM 1433 C CA . HIS A 1 186 ? -6.234 1.047 -16.013 1.00 83.12 186 HIS A CA 1
ATOM 1434 C C . HIS A 1 186 ? -6.469 0.316 -17.331 1.00 83.12 186 HIS A C 1
ATOM 1436 O O . HIS A 1 186 ? -7.454 0.594 -18.013 1.00 83.12 186 HIS A O 1
ATOM 1442 N N . LEU A 1 187 ? -5.605 -0.640 -17.675 1.00 84.88 187 LEU A N 1
ATOM 1443 C CA . LEU A 1 187 ? -5.835 -1.500 -18.833 1.00 84.88 187 LEU A CA 1
ATOM 1444 C C . LEU A 1 187 ? -7.114 -2.319 -18.667 1.00 84.88 187 LEU A C 1
ATOM 1446 O O . LEU A 1 187 ? -7.937 -2.341 -19.578 1.00 84.88 187 LEU A O 1
ATOM 1450 N N . THR A 1 188 ? -7.315 -2.905 -17.485 1.00 85.50 188 THR A N 1
ATOM 1451 C CA . THR A 1 188 ? -8.511 -3.698 -17.171 1.00 85.50 188 THR A CA 1
AT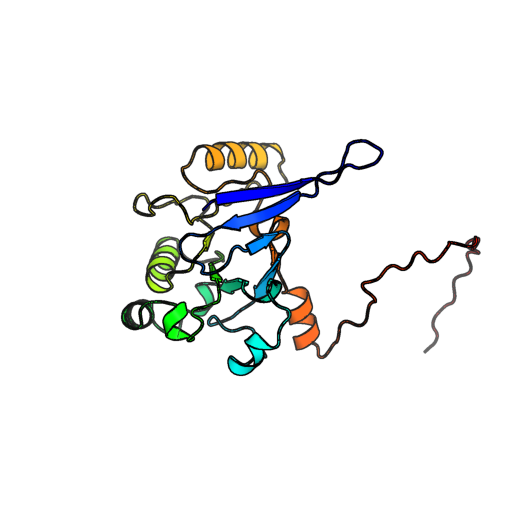OM 1452 C C . THR A 1 188 ? -9.779 -2.847 -17.246 1.00 85.50 188 THR A C 1
ATOM 1454 O O . THR A 1 188 ? -10.758 -3.263 -17.859 1.00 85.50 188 THR A O 1
ATOM 1457 N N . LEU A 1 189 ? -9.755 -1.622 -16.705 1.00 84.94 189 LEU A N 1
ATOM 1458 C CA . LEU A 1 189 ? -10.863 -0.668 -16.842 1.00 84.94 189 LEU A CA 1
ATOM 1459 C C . LEU A 1 189 ? -11.171 -0.317 -18.301 1.00 84.94 189 LEU A C 1
ATOM 1461 O O . LEU A 1 189 ? -12.331 -0.123 -18.650 1.00 84.94 189 LEU A O 1
ATOM 1465 N N . GLY A 1 190 ? -10.141 -0.226 -19.141 1.00 85.31 190 GLY A N 1
ATOM 1466 C CA . GLY A 1 190 ? -10.290 0.013 -20.573 1.00 85.31 190 GLY A CA 1
ATOM 1467 C C . GLY A 1 190 ? -10.704 -1.222 -21.381 1.00 85.31 190 GLY A C 1
ATOM 1468 O O . GLY A 1 190 ? -10.899 -1.096 -22.585 1.00 85.31 190 GLY A O 1
ATOM 1469 N N . GLY A 1 191 ? -10.826 -2.403 -20.761 1.00 87.19 191 GLY A N 1
ATOM 1470 C CA . GLY A 1 191 ? -11.117 -3.660 -21.458 1.00 87.19 191 GLY A CA 1
ATOM 1471 C C . GLY A 1 191 ? -9.928 -4.235 -22.239 1.00 87.19 191 GLY A C 1
ATOM 1472 O O . GLY A 1 191 ? -10.122 -5.025 -23.160 1.00 87.19 191 GLY A O 1
ATOM 1473 N N . PHE A 1 192 ? -8.699 -3.843 -21.896 1.00 89.31 192 PHE A N 1
ATOM 1474 C CA . PHE A 1 192 ? -7.468 -4.304 -22.539 1.00 89.31 192 PHE A CA 1
ATOM 1475 C C . PHE A 1 192 ? -6.755 -5.374 -21.705 1.00 89.31 192 PHE A C 1
ATOM 1477 O O . PHE A 1 192 ? -6.791 -5.354 -20.475 1.00 89.31 192 PHE A O 1
ATOM 1484 N N . ALA A 1 193 ? -6.038 -6.273 -22.383 1.00 86.88 193 ALA A N 1
ATOM 1485 C CA . ALA A 1 193 ? -5.223 -7.313 -21.760 1.00 86.88 193 ALA A CA 1
ATOM 1486 C C . ALA A 1 193 ? -3.735 -7.134 -22.093 1.00 86.88 193 ALA A C 1
ATOM 1488 O O . ALA A 1 193 ? -3.369 -6.748 -23.205 1.00 86.88 193 ALA A O 1
ATOM 1489 N N . LEU A 1 194 ? -2.866 -7.455 -21.132 1.00 84.81 194 LEU A N 1
ATOM 1490 C CA . LEU A 1 194 ? -1.425 -7.518 -21.358 1.00 84.81 194 LEU A CA 1
ATOM 1491 C C . LEU A 1 194 ? -1.054 -8.824 -22.059 1.00 84.81 194 LEU A C 1
ATOM 1493 O O . LEU A 1 194 ? -1.307 -9.903 -21.534 1.00 84.81 194 LEU A O 1
ATOM 1497 N N . VAL A 1 195 ? -0.425 -8.714 -23.230 1.00 87.31 195 VAL A N 1
ATOM 1498 C CA . VAL A 1 195 ? -0.054 -9.864 -24.078 1.00 87.31 195 VAL A CA 1
ATOM 1499 C C . VAL A 1 195 ? 1.433 -9.896 -24.442 1.00 87.31 195 VAL A C 1
ATOM 1501 O O . VAL A 1 195 ? 1.856 -10.700 -25.270 1.00 87.31 195 VAL A O 1
ATOM 1504 N N . PHE A 1 196 ? 2.251 -9.013 -23.858 1.00 83.00 196 PHE A N 1
ATOM 1505 C CA . PHE A 1 196 ? 3.677 -8.990 -24.168 1.00 83.00 196 PHE A CA 1
ATOM 1506 C C . PHE A 1 196 ? 4.414 -10.158 -23.484 1.00 83.00 196 PHE A C 1
ATOM 1508 O O . PHE A 1 196 ? 4.140 -10.462 -22.321 1.00 83.00 196 PHE A O 1
ATOM 1515 N N . PRO A 1 197 ? 5.368 -10.811 -24.171 1.00 79.25 197 PRO A N 1
ATOM 1516 C CA . PRO A 1 197 ? 6.143 -11.897 -23.586 1.00 79.25 197 PRO A CA 1
ATOM 1517 C C . PRO A 1 197 ? 7.094 -11.370 -22.503 1.00 79.25 197 PRO A C 1
ATOM 1519 O O . PRO A 1 197 ? 7.788 -10.371 -22.706 1.00 79.25 197 PRO A O 1
ATOM 1522 N N . LEU A 1 198 ? 7.147 -12.062 -21.361 1.00 72.00 198 LEU A N 1
ATOM 1523 C CA . LEU A 1 198 ? 8.082 -11.761 -20.267 1.00 72.00 198 LEU A CA 1
ATOM 1524 C C . LEU A 1 198 ? 9.451 -12.425 -20.461 1.00 72.00 198 LEU A C 1
ATOM 1526 O O . LEU A 1 198 ? 10.469 -11.863 -20.058 1.00 72.00 198 LEU A O 1
ATOM 1530 N N . ASN A 1 199 ? 9.490 -13.579 -21.130 1.00 69.00 199 ASN A N 1
ATOM 1531 C CA . ASN A 1 199 ? 10.739 -14.235 -21.490 1.00 69.00 199 ASN A CA 1
ATOM 1532 C C . ASN A 1 199 ? 11.320 -13.544 -22.725 1.00 69.00 199 ASN A C 1
ATOM 1534 O O . ASN A 1 199 ? 10.853 -13.732 -23.850 1.00 69.00 199 ASN A O 1
ATOM 1538 N N . ARG A 1 200 ? 12.353 -12.723 -22.515 1.00 50.16 200 ARG A N 1
ATOM 1539 C CA . ARG A 1 200 ? 13.316 -12.429 -23.576 1.00 50.16 200 ARG A CA 1
ATOM 1540 C C . ARG A 1 200 ? 14.189 -13.666 -23.745 1.00 50.16 200 ARG A C 1
ATOM 1542 O O . ARG A 1 200 ? 15.292 -13.708 -23.215 1.00 50.16 200 ARG A O 1
ATOM 1549 N N . ASP A 1 201 ? 13.708 -14.648 -24.495 1.00 49.72 201 ASP A N 1
ATOM 1550 C CA . ASP A 1 201 ? 14.658 -15.496 -25.203 1.00 49.72 201 ASP A CA 1
ATOM 1551 C C . ASP A 1 201 ? 15.439 -14.561 -26.131 1.00 49.72 201 ASP A C 1
ATOM 1553 O O . ASP A 1 201 ? 14.847 -13.749 -26.857 1.00 49.72 201 ASP A O 1
ATOM 1557 N N . GLU A 1 202 ? 16.765 -14.577 -26.005 1.00 45.66 202 GLU A N 1
ATOM 1558 C CA . GLU A 1 202 ? 17.688 -13.778 -26.801 1.00 45.66 202 GLU A CA 1
ATOM 1559 C C . GLU A 1 202 ? 17.417 -14.034 -28.284 1.00 45.66 202 GLU A C 1
ATOM 1561 O O . GLU A 1 202 ? 17.926 -14.972 -28.895 1.00 45.66 202 GLU A O 1
ATOM 1566 N N . ARG A 1 203 ? 16.597 -13.180 -28.900 1.00 43.62 203 ARG A N 1
ATOM 1567 C CA . ARG A 1 203 ? 16.567 -13.069 -30.351 1.00 43.62 203 ARG A CA 1
ATOM 1568 C C . ARG A 1 203 ? 17.925 -12.515 -30.752 1.00 43.62 203 ARG A C 1
ATOM 1570 O O . ARG A 1 203 ? 18.149 -11.310 -30.666 1.00 43.62 203 ARG A O 1
ATOM 1577 N N . HIS A 1 204 ? 18.823 -13.420 -31.137 1.00 39.94 204 HIS A N 1
ATOM 1578 C CA . HIS A 1 204 ? 20.030 -13.123 -31.893 1.00 39.94 204 HIS A CA 1
ATOM 1579 C C . HIS A 1 204 ? 19.678 -12.066 -32.946 1.00 39.94 204 HIS A C 1
ATOM 1581 O O . HIS A 1 204 ? 18.898 -12.320 -33.864 1.00 39.94 204 HIS A O 1
ATOM 1587 N N . ILE A 1 205 ? 20.205 -10.855 -32.772 1.00 38.62 205 ILE A N 1
ATOM 1588 C CA . ILE A 1 205 ? 20.062 -9.771 -33.737 1.00 38.62 205 ILE A CA 1
ATOM 1589 C C . ILE A 1 205 ? 20.915 -10.168 -34.944 1.00 38.62 205 ILE A C 1
ATOM 1591 O O . ILE A 1 205 ? 22.111 -9.896 -34.991 1.00 38.62 205 ILE A O 1
ATOM 1595 N N . SER A 1 206 ? 20.322 -10.847 -35.922 1.00 41.34 206 SER A N 1
ATOM 1596 C CA . SER A 1 206 ? 20.863 -10.843 -37.276 1.00 41.34 206 SER A CA 1
ATOM 1597 C C . SER A 1 206 ? 20.542 -9.478 -37.882 1.00 41.34 206 SER A C 1
ATOM 1599 O O . SER A 1 206 ? 19.387 -9.197 -38.194 1.00 41.34 206 SER A O 1
ATOM 1601 N N . ASN A 1 207 ? 21.574 -8.634 -37.959 1.00 43.69 207 ASN A N 1
ATOM 1602 C CA . ASN A 1 207 ? 21.680 -7.362 -38.679 1.00 43.69 207 ASN A CA 1
ATOM 1603 C C . ASN A 1 207 ? 20.500 -7.025 -39.607 1.00 43.69 207 ASN A C 1
ATOM 1605 O O . ASN A 1 207 ? 20.478 -7.436 -40.765 1.00 43.69 207 ASN A O 1
ATOM 1609 N N . SER A 1 208 ? 19.575 -6.187 -39.143 1.00 37.84 208 SER A N 1
ATOM 1610 C CA . SER A 1 208 ? 18.686 -5.436 -40.028 1.00 37.84 208 SER A CA 1
ATOM 1611 C C . SER A 1 208 ? 19.215 -4.008 -40.136 1.00 37.84 208 SER A C 1
ATOM 1613 O O . SER A 1 208 ? 19.053 -3.208 -39.212 1.00 37.84 208 SER A O 1
ATOM 1615 N N . GLN A 1 209 ? 19.885 -3.705 -41.251 1.00 36.03 209 GLN A N 1
ATOM 1616 C CA . GLN A 1 209 ? 20.138 -2.326 -41.657 1.00 36.03 209 GLN A CA 1
ATOM 1617 C C . GLN A 1 209 ? 18.795 -1.603 -41.798 1.00 36.03 209 GLN A C 1
ATOM 1619 O O . GLN A 1 209 ? 17.887 -2.082 -42.475 1.00 36.03 209 GLN A O 1
ATOM 1624 N N . LEU A 1 210 ? 18.670 -0.468 -41.117 1.00 32.56 210 LEU A N 1
ATOM 1625 C CA . LEU A 1 210 ? 17.512 0.411 -41.186 1.00 32.56 210 LEU A CA 1
ATOM 1626 C C . LEU A 1 210 ? 17.534 1.119 -42.553 1.00 32.56 210 LEU A C 1
ATOM 1628 O O . LEU A 1 210 ? 18.351 2.013 -42.764 1.00 32.56 210 LEU A O 1
ATOM 1632 N N . SER A 1 211 ? 16.678 0.716 -43.494 1.00 33.59 211 SER A N 1
ATOM 1633 C CA . SER A 1 211 ? 16.383 1.522 -44.683 1.00 33.59 211 SER A CA 1
ATOM 1634 C C . SER A 1 211 ? 15.199 2.433 -44.379 1.00 33.59 211 SER A C 1
ATOM 1636 O O . SER A 1 211 ? 14.072 1.971 -44.195 1.00 33.59 211 SER A O 1
ATOM 1638 N N . ASP A 1 212 ? 15.489 3.724 -44.310 1.00 37.50 212 ASP A N 1
ATOM 1639 C CA . ASP A 1 212 ? 14.550 4.810 -44.067 1.00 37.50 212 ASP A CA 1
ATOM 1640 C C . ASP A 1 212 ? 13.640 5.003 -45.291 1.00 37.50 212 ASP A C 1
ATOM 1642 O O . ASP A 1 212 ? 14.031 5.613 -46.283 1.00 37.50 212 ASP A O 1
ATOM 1646 N N . THR A 1 213 ? 12.437 4.429 -45.263 1.00 34.75 213 THR A N 1
ATOM 1647 C CA . THR A 1 213 ? 11.349 4.832 -46.166 1.00 34.75 213 THR A CA 1
ATOM 1648 C C . THR A 1 213 ? 10.035 4.818 -45.394 1.00 34.75 213 THR A C 1
ATOM 1650 O O . THR A 1 213 ? 9.505 3.771 -45.025 1.00 34.75 213 THR A O 1
ATOM 1653 N N . GLY A 1 214 ? 9.536 6.019 -45.101 1.00 36.12 214 GLY A N 1
ATOM 1654 C CA . GLY A 1 214 ? 8.232 6.233 -44.492 1.00 36.12 214 GLY A CA 1
ATOM 1655 C C . GLY A 1 214 ? 7.104 5.777 -45.414 1.00 36.12 214 GLY A C 1
ATOM 1656 O O . GLY A 1 214 ? 7.119 6.053 -46.613 1.00 36.12 214 GLY A O 1
ATOM 1657 N N . VAL A 1 215 ? 6.104 5.109 -44.840 1.00 33.53 215 VAL A N 1
ATOM 1658 C CA . VAL A 1 215 ? 4.857 4.776 -45.531 1.00 33.53 215 VAL A CA 1
ATOM 1659 C C . VAL A 1 215 ? 3.703 5.483 -44.831 1.00 33.53 215 VAL A C 1
ATOM 1661 O O . VAL A 1 215 ? 3.407 5.255 -43.659 1.00 33.53 215 VAL A O 1
ATOM 1664 N N . THR A 1 216 ? 3.086 6.384 -45.588 1.00 31.47 216 THR A N 1
ATOM 1665 C CA . THR A 1 216 ? 1.863 7.126 -45.292 1.00 31.47 216 THR A CA 1
ATOM 1666 C C . THR A 1 216 ? 0.677 6.174 -45.123 1.00 31.47 216 THR A C 1
ATOM 1668 O O . THR A 1 216 ? 0.435 5.319 -45.970 1.00 31.47 216 THR A O 1
ATOM 1671 N N . VAL A 1 217 ? -0.093 6.349 -44.047 1.00 35.72 217 VAL A N 1
ATOM 1672 C CA . VAL A 1 217 ? -1.378 5.666 -43.829 1.00 35.72 217 VAL A CA 1
ATOM 1673 C C . VAL A 1 217 ? -2.456 6.368 -44.662 1.00 35.72 217 VAL A C 1
ATOM 1675 O O . VAL A 1 217 ? -2.695 7.561 -44.468 1.00 35.72 217 VAL A O 1
ATOM 1678 N N . GLN A 1 218 ? -3.120 5.645 -45.567 1.00 29.77 218 GLN A N 1
ATOM 1679 C CA . GLN A 1 218 ? -4.398 6.060 -46.158 1.00 29.77 218 GLN A CA 1
ATOM 1680 C C . GLN A 1 218 ? -5.560 5.305 -45.498 1.00 29.77 218 GLN A C 1
ATOM 1682 O O . GLN A 1 218 ? -5.411 4.150 -45.105 1.00 29.77 218 GLN A O 1
ATOM 1687 N N . ARG A 1 219 ? -6.667 6.041 -45.343 1.00 33.72 219 ARG A N 1
ATOM 1688 C CA . ARG A 1 219 ? -7.963 5.630 -44.784 1.00 33.72 219 ARG A CA 1
ATOM 1689 C C . ARG A 1 219 ? -8.604 4.470 -45.532 1.00 33.72 219 ARG A C 1
ATOM 1691 O O . ARG A 1 219 ? -8.481 4.460 -46.775 1.00 33.72 219 ARG A O 1
#

Secondary structure (DSSP, 8-state):
-EEEEEEEPPPTTS----EEEEEE-TT-SSPEEESEEEEEBSSSSBTT--GGGGGGSPTTTT-EEEE-GGGGSSSS-HHHHHHHTSHHHHTT-TTSEEEE---S--HHHHHHHHHHH--SEEEPPSS---TTS-SSSEEPPP--TT-HHHHHHHHHHHHHSSSB--S-STTHHHHHHEEETHHHHHHHHTT------S-----------------PPP-

InterPro domains:
  IPR036511 Queuine tRNA-ribosyltransferase-like [G3DSA:3.20.20.105] (1-139)
  IPR036511 Queuine tRNA-ribosyltransferase-like [SSF51713] (12-164)
  IPR050852 Queuine tRNA-ribosyltransferase [PTHR46064] (12-100)

pLDDT: mean 75.13, std 17.94, range [29.77, 96.56]